Protein AF-A0A4Q1EUK1-F1 (afdb_monomer_lite)

Radius of gyration: 27.73 Å; chains: 1; bounding box: 68×46×95 Å

Secondary structure (DSSP, 8-state):
------SS--HHHHHHHHHHHHHHHHHTT---------PPPTT--------TTTTTTTHHHH-HHHHHHHHHHHTB-TTSEEEEEEE-TTS-B--S-EEEEE-TT--EEEEEE--TTSEEEEESS-BTT-----S--EEEETT--EEES----GGG-PEEEE---PPP--EEEEEEEEEE-SGGGHHHHHHHHHHHHHHHHHHHHH-TTEEEEEEEEEE--TTSS-SEEEEEEES-HHHHHHHHTT-------SSSB-HHHHHHIIIIIS---SSSEEEEEEEE-SSPBPP-HHHHHHHHHHHHHHHHHTEEEEEE-----------

Structure (mmCIF, N/CA/C/O backbone):
data_AF-A0A4Q1EUK1-F1
#
_entry.id   AF-A0A4Q1EUK1-F1
#
loop_
_atom_site.group_PDB
_atom_site.id
_atom_site.type_symbol
_atom_site.label_atom_id
_atom_site.label_alt_id
_atom_site.label_comp_id
_atom_site.label_asym_id
_atom_site.label_entity_id
_atom_site.label_seq_id
_atom_site.pdbx_PDB_ins_code
_atom_site.Cartn_x
_atom_site.Cartn_y
_atom_site.Cartn_z
_atom_site.occupancy
_atom_site.B_iso_or_equiv
_atom_site.auth_seq_id
_atom_site.auth_comp_id
_atom_site.auth_asym_id
_atom_site.auth_atom_id
_atom_site.pdbx_PDB_model_num
ATOM 1 N N . MET A 1 1 ? -32.873 3.646 53.762 1.00 29.78 1 MET A N 1
ATOM 2 C CA . MET A 1 1 ? -33.847 3.976 54.826 1.00 29.78 1 MET A CA 1
ATOM 3 C C . MET A 1 1 ? -33.102 4.782 55.884 1.00 29.78 1 MET A C 1
ATOM 5 O O . MET A 1 1 ? -32.317 4.205 56.621 1.00 29.78 1 MET A O 1
ATOM 9 N N . VAL A 1 2 ? -33.233 6.111 55.874 1.00 28.11 2 VAL A N 1
ATOM 10 C CA . VAL A 1 2 ? -32.569 7.000 56.844 1.00 28.11 2 VAL A CA 1
ATOM 11 C C . VAL A 1 2 ? -33.641 7.475 57.819 1.00 28.11 2 VAL A C 1
ATOM 13 O O . VAL A 1 2 ? -34.605 8.114 57.407 1.00 28.11 2 VAL A O 1
ATOM 16 N N . VAL A 1 3 ? -33.519 7.108 59.094 1.00 32.38 3 VAL A N 1
ATOM 17 C CA . VAL A 1 3 ? -34.434 7.559 60.148 1.00 32.38 3 VAL A CA 1
ATOM 18 C C . VAL A 1 3 ? -33.866 8.844 60.739 1.00 32.38 3 VAL A C 1
ATOM 20 O O . VAL A 1 3 ? -32.802 8.824 61.348 1.00 32.38 3 VAL A O 1
ATOM 23 N N . ILE A 1 4 ? -34.571 9.961 60.552 1.00 37.88 4 ILE A N 1
ATOM 24 C CA . ILE A 1 4 ? -34.217 11.260 61.135 1.00 37.88 4 ILE A CA 1
ATOM 25 C C . ILE A 1 4 ? -35.202 11.543 62.272 1.00 37.88 4 ILE A C 1
ATOM 27 O O . ILE A 1 4 ? -36.395 11.731 62.042 1.00 37.88 4 ILE A O 1
ATOM 31 N N . THR A 1 5 ? -34.720 11.557 63.514 1.00 39.69 5 THR A N 1
ATOM 32 C CA . THR A 1 5 ? -35.515 11.946 64.686 1.00 39.69 5 THR A CA 1
ATOM 33 C C . THR A 1 5 ? -35.568 13.467 64.802 1.00 39.69 5 THR A C 1
ATOM 35 O O . THR A 1 5 ? -34.550 14.103 65.062 1.00 39.69 5 THR A O 1
ATOM 38 N N . THR A 1 6 ? -36.751 14.063 64.647 1.00 43.53 6 THR A N 1
ATOM 39 C CA . THR A 1 6 ? -36.937 15.519 64.722 1.00 43.53 6 THR A CA 1
ATOM 40 C C . THR A 1 6 ? -37.532 15.930 66.070 1.00 43.53 6 THR A C 1
ATOM 42 O O . THR A 1 6 ? -38.750 15.934 66.249 1.00 43.53 6 THR A O 1
ATOM 45 N N . LYS A 1 7 ? -36.687 16.318 67.028 1.00 39.69 7 LYS A N 1
ATOM 46 C CA . LYS A 1 7 ? -37.107 17.159 68.159 1.00 39.69 7 LYS A CA 1
ATOM 47 C C . LYS A 1 7 ? -36.438 18.523 68.007 1.00 39.69 7 LYS A C 1
ATOM 49 O O . LYS A 1 7 ? -35.217 18.594 68.018 1.00 39.69 7 LYS A O 1
ATOM 54 N N . GLY A 1 8 ? -37.245 19.578 67.871 1.00 51.50 8 GLY A N 1
ATOM 55 C CA . GLY A 1 8 ? -36.785 20.974 67.928 1.00 51.50 8 GLY A CA 1
ATOM 56 C C . GLY A 1 8 ? -36.697 21.751 66.608 1.00 51.50 8 GLY A C 1
ATOM 57 O O . GLY A 1 8 ? -36.219 22.875 66.641 1.00 51.50 8 GLY A O 1
ATOM 58 N N . LEU A 1 9 ? -37.165 21.215 65.476 1.00 48.50 9 LEU A N 1
ATOM 59 C CA . LEU A 1 9 ? -37.173 21.936 64.191 1.00 48.50 9 LEU A CA 1
ATOM 60 C C . LEU A 1 9 ? -38.508 22.655 63.956 1.00 48.50 9 LEU A C 1
ATOM 62 O O . LEU A 1 9 ? -39.581 22.096 64.203 1.00 48.50 9 LEU A O 1
ATOM 66 N N . SER A 1 10 ? -38.445 23.885 63.450 1.00 59.72 10 SER A N 1
ATOM 67 C CA . SER A 1 10 ? -39.610 24.653 63.010 1.00 59.72 10 SER A CA 1
ATOM 68 C C . SER A 1 10 ? -40.186 24.093 61.700 1.00 59.72 10 SER A C 1
ATOM 70 O O . SER A 1 10 ? -39.513 23.397 60.936 1.00 59.72 10 SER A O 1
ATOM 72 N N . ARG A 1 11 ? -41.461 24.397 61.407 1.00 58.31 11 ARG A N 1
ATOM 73 C CA . ARG A 1 11 ? -42.143 23.900 60.192 1.00 58.31 11 ARG A CA 1
ATOM 74 C C . ARG A 1 11 ? -41.412 24.282 58.897 1.00 58.31 11 ARG A C 1
ATOM 76 O O . ARG A 1 11 ? -41.361 23.461 57.988 1.00 58.31 11 ARG A O 1
ATOM 83 N N . ALA A 1 12 ? -40.807 25.468 58.851 1.00 62.19 12 ALA A N 1
ATOM 84 C CA . ALA A 1 12 ? -40.052 25.947 57.695 1.00 62.19 12 ALA A CA 1
ATOM 85 C C . ALA A 1 12 ? -38.761 25.141 57.461 1.00 62.19 12 ALA A C 1
ATOM 87 O O . ALA A 1 12 ? -38.407 24.855 56.321 1.00 62.19 12 ALA A O 1
ATOM 88 N N . GLU A 1 13 ? -38.079 24.712 58.525 1.00 56.34 13 GLU A N 1
ATOM 89 C CA . GLU A 1 13 ? -36.847 23.918 58.418 1.00 56.34 13 GLU A CA 1
ATOM 90 C C . GLU A 1 13 ? -37.133 22.480 57.972 1.00 56.34 13 GLU A C 1
ATOM 92 O O . GLU A 1 13 ? -36.386 21.915 57.176 1.00 56.34 13 GLU A O 1
ATOM 97 N N . ILE A 1 14 ? -38.256 21.904 58.414 1.00 60.12 14 ILE A N 1
ATOM 98 C CA . ILE A 1 14 ? -38.720 20.588 57.946 1.00 60.12 14 ILE A CA 1
ATOM 99 C C . ILE A 1 14 ? -39.085 20.642 56.458 1.00 60.12 14 ILE A C 1
ATOM 101 O O . ILE A 1 14 ? -38.804 19.703 55.714 1.00 60.12 14 ILE A O 1
ATOM 105 N N . GLU A 1 15 ? -39.705 21.732 56.011 1.00 61.44 15 GLU A N 1
ATOM 106 C CA . GLU A 1 15 ? -40.073 21.928 54.610 1.00 61.44 15 GLU A CA 1
ATOM 107 C C . GLU A 1 15 ? -38.837 22.126 53.725 1.00 61.44 15 GLU A C 1
ATOM 109 O O . GLU A 1 15 ? -38.754 21.533 52.651 1.00 61.44 15 GLU A O 1
ATOM 114 N N . ASN A 1 16 ? -37.822 22.840 54.221 1.00 61.91 16 ASN A N 1
ATOM 115 C CA . ASN A 1 16 ? -36.549 23.010 53.525 1.00 61.91 16 ASN A CA 1
ATOM 116 C C . ASN A 1 16 ? -35.755 21.690 53.439 1.00 61.91 16 ASN A C 1
ATOM 118 O O . ASN A 1 16 ? -35.238 21.351 52.379 1.00 61.91 16 ASN A O 1
ATOM 122 N N . LEU A 1 17 ? -35.738 20.879 54.505 1.00 54.03 17 LEU A N 1
ATOM 123 C CA . LEU A 1 17 ? -35.119 19.543 54.504 1.00 54.03 17 LEU A CA 1
ATOM 124 C C . LEU A 1 17 ? -35.829 18.562 53.560 1.00 54.03 17 LEU A C 1
ATOM 126 O O . LEU A 1 17 ? -35.174 17.766 52.887 1.00 54.03 17 LEU A O 1
ATOM 130 N N . LYS A 1 18 ? -37.163 18.634 53.464 1.00 56.88 18 LYS A N 1
ATOM 131 C CA . LYS A 1 18 ? -37.936 17.864 52.475 1.00 56.88 18 LYS A CA 1
ATOM 132 C C . LYS A 1 18 ? -37.637 18.312 51.047 1.00 56.88 18 LYS A C 1
ATOM 134 O O . LYS A 1 18 ? -37.556 17.456 50.173 1.00 56.88 18 LYS A O 1
ATOM 139 N N . LYS A 1 19 ? -37.432 19.614 50.826 1.00 56.50 19 LYS A N 1
ATOM 140 C CA . LYS A 1 19 ? -37.057 20.176 49.523 1.00 56.50 19 LYS A CA 1
ATOM 141 C C . LYS A 1 19 ? -35.664 19.714 49.091 1.00 56.50 19 LYS A C 1
ATOM 143 O O . LYS A 1 19 ? -35.522 19.178 48.000 1.00 56.50 19 LYS A O 1
ATOM 148 N N . ILE A 1 20 ? -34.687 19.780 49.999 1.00 55.78 20 ILE A N 1
ATOM 149 C CA . ILE A 1 20 ? -33.317 19.287 49.782 1.00 55.78 20 ILE A CA 1
ATOM 150 C C . ILE A 1 20 ? -33.308 17.772 49.528 1.00 55.78 20 ILE A C 1
ATOM 152 O O . ILE A 1 20 ? -32.610 17.310 48.634 1.00 55.78 20 ILE A O 1
ATOM 156 N N . SER A 1 21 ? -34.123 16.993 50.252 1.00 47.47 21 SER A N 1
ATOM 157 C CA . SER A 1 21 ? -34.264 15.551 50.000 1.00 47.47 21 SER A CA 1
ATOM 158 C C . SER A 1 21 ? -34.982 15.234 48.683 1.00 47.47 21 SER A C 1
ATOM 160 O O . SER A 1 21 ? -34.724 14.184 48.103 1.00 47.47 21 SER A O 1
ATOM 162 N N . SER A 1 22 ? -35.906 16.082 48.222 1.00 47.66 22 SER A N 1
ATOM 163 C CA . SER A 1 22 ? -36.580 15.901 46.930 1.00 47.66 22 SER A CA 1
ATOM 164 C C . SER A 1 22 ? -35.722 16.347 45.748 1.00 47.66 22 SER A C 1
ATOM 166 O O . SER A 1 22 ? -35.833 15.758 44.677 1.00 47.66 22 SER A O 1
ATOM 168 N N . ASP A 1 23 ? -34.854 17.341 45.945 1.00 47.25 23 ASP A N 1
ATOM 169 C CA . ASP A 1 23 ? -33.908 17.800 44.929 1.00 47.25 23 ASP A CA 1
ATOM 170 C C . ASP A 1 23 ? -32.714 16.839 44.815 1.00 47.25 23 ASP A C 1
ATOM 172 O O . ASP A 1 23 ? -32.322 16.509 43.700 1.00 47.25 23 ASP A O 1
ATOM 176 N N . SER A 1 24 ? -32.241 16.242 45.919 1.00 39.53 24 SER A N 1
ATOM 177 C CA . SER A 1 24 ? -31.207 15.193 45.868 1.00 39.53 24 SER A CA 1
ATOM 178 C C . SER A 1 24 ? -31.696 13.880 45.237 1.00 39.53 24 SER A C 1
ATOM 180 O O . SER A 1 24 ? -30.926 13.185 44.577 1.00 39.53 24 SER A O 1
ATOM 182 N N . LEU A 1 25 ? -32.990 13.556 45.358 1.00 40.22 25 LEU A N 1
ATOM 183 C CA . LEU A 1 25 ? -33.614 12.431 44.642 1.00 40.22 25 LEU A CA 1
ATOM 184 C C . LEU A 1 25 ? -33.859 12.735 43.149 1.00 40.22 25 LEU A C 1
ATOM 186 O O . LEU A 1 25 ? -33.896 11.810 42.336 1.00 40.22 25 LEU A O 1
ATOM 190 N N . LYS A 1 26 ? -33.991 14.015 42.772 1.00 41.06 26 LYS A N 1
ATOM 191 C CA . LYS A 1 26 ? -34.086 14.456 41.368 1.00 41.06 26 LYS A CA 1
ATOM 192 C C . LYS A 1 26 ? -32.724 14.565 40.682 1.00 41.06 26 LYS A C 1
ATOM 194 O O . LYS A 1 26 ? -32.656 14.339 39.480 1.00 41.06 26 LYS A O 1
ATOM 199 N N . GLU A 1 27 ? -31.652 14.860 41.415 1.00 36.31 27 GLU A N 1
ATOM 200 C CA . GLU A 1 27 ? -30.284 14.816 40.875 1.00 36.31 27 GLU A CA 1
ATOM 201 C C . GLU A 1 27 ? -29.748 13.381 40.741 1.00 36.31 27 GLU A C 1
ATOM 203 O O . GLU A 1 27 ? -28.989 13.104 39.821 1.00 36.31 27 GLU A O 1
ATOM 208 N N . SER A 1 28 ? -30.199 12.442 41.582 1.00 30.95 28 SER A N 1
ATOM 209 C CA . SER A 1 28 ? -29.745 11.039 41.579 1.00 30.95 28 SER A CA 1
ATOM 210 C C . SER A 1 28 ? -30.480 10.116 40.586 1.00 30.95 28 SER A C 1
ATOM 212 O O . SER A 1 28 ? -30.224 8.913 40.588 1.00 30.95 28 SER A O 1
ATOM 214 N N . SER A 1 29 ? -31.408 10.629 39.770 1.00 30.91 29 SER A N 1
ATOM 215 C CA . SER A 1 29 ? -32.181 9.834 38.790 1.00 30.91 29 SER A CA 1
ATOM 216 C C . SER A 1 29 ? -31.968 10.255 37.332 1.00 30.91 29 SER A C 1
ATOM 218 O O . SER A 1 29 ? -32.775 9.931 36.464 1.00 30.91 29 SER A O 1
ATOM 220 N N . LYS A 1 30 ? -30.854 10.932 37.041 1.00 30.83 30 LYS A N 1
ATOM 221 C CA . LYS A 1 30 ? -30.278 10.909 35.697 1.00 30.83 30 LYS A CA 1
ATOM 222 C C . LYS A 1 30 ? -29.339 9.713 35.641 1.00 30.83 30 LYS A C 1
ATOM 224 O O . LYS A 1 30 ? -28.181 9.815 36.026 1.00 30.83 30 LYS A O 1
ATOM 229 N N . GLU A 1 31 ? -29.867 8.561 35.238 1.00 30.94 31 GLU A N 1
ATOM 230 C CA . GLU A 1 31 ? -29.013 7.614 34.530 1.00 30.94 31 GLU A CA 1
ATOM 231 C C . GLU A 1 31 ? -28.492 8.379 33.312 1.00 30.94 31 GLU A C 1
ATOM 233 O O . GLU A 1 31 ? -29.279 8.874 32.503 1.00 30.94 31 GLU A O 1
ATOM 238 N N . ASP A 1 32 ? -27.177 8.575 33.254 1.00 29.88 32 ASP A N 1
ATOM 239 C CA . ASP A 1 32 ? -26.501 8.999 32.039 1.00 29.88 32 ASP A CA 1
ATOM 240 C C . ASP A 1 32 ? -26.718 7.883 31.007 1.00 29.88 32 ASP A C 1
ATOM 242 O O . ASP A 1 32 ? -25.926 6.947 30.896 1.00 29.88 32 ASP A O 1
ATOM 246 N N . GLU A 1 33 ? -27.843 7.933 30.291 1.00 30.30 33 GLU A N 1
ATOM 247 C CA . GLU A 1 33 ? -27.967 7.253 29.010 1.00 30.30 33 GLU A CA 1
ATOM 248 C C . GLU A 1 33 ? -26.854 7.830 28.131 1.00 30.30 33 GLU A C 1
ATOM 250 O O . GLU A 1 33 ? -26.897 9.004 27.746 1.00 30.30 33 GLU A O 1
ATOM 255 N N . GLU A 1 34 ? -25.817 7.025 27.857 1.00 32.06 34 GLU A N 1
ATOM 256 C CA . GLU A 1 34 ? -24.905 7.311 26.752 1.00 32.06 34 GLU A CA 1
ATOM 257 C C . GLU A 1 34 ? -25.780 7.674 25.547 1.00 32.06 34 GLU A C 1
ATOM 259 O O . GLU A 1 34 ? -26.695 6.906 25.228 1.00 32.06 34 GLU A O 1
ATOM 264 N N . PRO A 1 35 ? -25.569 8.834 24.899 1.00 30.98 35 PRO A N 1
ATOM 265 C CA . PRO A 1 35 ? -26.395 9.211 23.767 1.00 30.98 35 PRO A CA 1
ATOM 266 C C . PRO A 1 35 ? -26.354 8.065 22.759 1.00 30.98 35 PRO A C 1
ATOM 268 O O . PRO A 1 35 ? -25.267 7.695 22.306 1.00 30.98 35 PRO A O 1
ATOM 271 N N . GLU A 1 36 ? -27.521 7.490 22.436 1.00 33.34 36 GLU A N 1
ATOM 272 C CA . GLU A 1 36 ? -27.641 6.495 21.373 1.00 33.34 36 GLU A CA 1
ATOM 273 C C . GLU A 1 36 ? -26.929 7.068 20.153 1.00 33.34 36 GLU A C 1
ATOM 275 O O . GLU A 1 36 ? -27.342 8.080 19.580 1.00 33.34 36 GLU A O 1
ATOM 280 N N . LYS A 1 37 ? -25.792 6.461 19.810 1.00 33.75 37 LYS A N 1
ATOM 281 C CA . LYS A 1 37 ? -24.946 6.921 18.721 1.00 33.75 37 LYS A CA 1
ATOM 282 C C . LYS A 1 37 ? -25.771 6.774 17.447 1.00 33.75 37 LYS A C 1
ATOM 284 O O . LYS A 1 37 ? -25.935 5.666 16.942 1.00 33.75 37 LYS A O 1
ATOM 289 N N . ILE A 1 38 ? -26.356 7.873 16.969 1.00 39.47 38 ILE A N 1
ATOM 290 C CA . ILE A 1 38 ? -27.167 7.879 15.752 1.00 39.47 38 ILE A CA 1
ATOM 291 C C . ILE A 1 38 ? -26.223 7.553 14.599 1.00 39.47 38 ILE A C 1
ATOM 293 O O . ILE A 1 38 ? -25.458 8.399 14.142 1.00 39.47 38 ILE A O 1
ATOM 297 N N . LEU A 1 39 ? -26.255 6.299 14.157 1.00 40.28 39 LEU A N 1
ATOM 298 C CA . LEU A 1 39 ? -25.448 5.847 13.036 1.00 40.28 39 LEU A CA 1
ATOM 299 C C . LEU A 1 39 ? -26.004 6.456 11.733 1.00 40.28 39 LEU A C 1
ATOM 301 O O . LEU A 1 39 ? -27.226 6.585 11.577 1.00 40.28 39 LEU A O 1
ATOM 305 N N . PRO A 1 40 ? -25.130 6.866 10.799 1.00 44.16 40 PRO A N 1
ATOM 306 C CA . PRO A 1 40 ? -25.544 7.448 9.526 1.00 44.16 40 PRO A CA 1
ATOM 307 C C . PRO A 1 40 ? -26.415 6.476 8.713 1.00 44.16 40 PRO A C 1
ATOM 309 O O . PRO A 1 40 ? -26.308 5.259 8.830 1.00 44.16 40 PRO A O 1
ATOM 312 N N . LYS A 1 41 ? -27.310 7.021 7.876 1.00 38.12 41 LYS A N 1
ATOM 313 C CA . LYS A 1 41 ? -28.217 6.218 7.038 1.00 38.12 41 LYS A CA 1
ATOM 314 C C . LYS A 1 41 ? -27.463 5.576 5.869 1.00 38.12 41 LYS A C 1
ATOM 316 O O . LYS A 1 41 ? -26.650 6.238 5.222 1.00 38.12 41 LYS A O 1
ATOM 321 N N . ALA A 1 42 ? -27.828 4.339 5.537 1.00 36.22 42 ALA A N 1
ATOM 322 C CA . ALA A 1 42 ? -27.236 3.585 4.437 1.00 36.22 42 ALA A CA 1
ATOM 323 C C . ALA A 1 42 ? -27.280 4.318 3.083 1.00 36.22 42 ALA A C 1
ATOM 325 O O . ALA A 1 42 ? -28.259 4.987 2.742 1.00 36.22 42 ALA A O 1
ATOM 326 N N . GLY A 1 43 ? -26.222 4.150 2.281 1.00 39.59 43 GLY A N 1
ATOM 327 C CA . GLY A 1 43 ? -26.138 4.679 0.910 1.00 39.59 43 GLY A CA 1
ATOM 328 C C . GLY A 1 43 ? -25.610 6.113 0.764 1.00 39.59 43 GLY A C 1
ATOM 329 O O . GLY A 1 43 ? -25.712 6.680 -0.320 1.00 39.59 43 GLY A O 1
ATOM 330 N N . GLN A 1 44 ? -25.033 6.698 1.817 1.00 41.94 44 GLN A N 1
ATOM 331 C CA . GLN A 1 44 ? -24.409 8.032 1.765 1.00 41.94 44 GLN A CA 1
ATOM 332 C C . GLN A 1 44 ? -23.018 8.052 1.106 1.00 41.94 44 GLN A C 1
ATOM 334 O O . GLN A 1 44 ? -22.526 9.121 0.752 1.00 41.94 44 GLN A O 1
ATOM 339 N N . LEU A 1 45 ? -22.391 6.889 0.898 1.00 40.06 45 LEU A N 1
ATOM 340 C CA . LEU A 1 45 ? -21.083 6.804 0.256 1.00 40.06 45 LEU A CA 1
ATOM 341 C C . LEU A 1 45 ? -21.183 6.887 -1.269 1.00 40.06 45 LEU A C 1
ATOM 343 O O . LEU A 1 45 ? -21.727 5.990 -1.916 1.00 40.06 45 LEU A O 1
ATOM 347 N N . THR A 1 46 ? -20.538 7.889 -1.859 1.00 34.88 46 THR A N 1
ATOM 348 C CA . THR A 1 46 ? -20.096 7.831 -3.256 1.00 34.88 46 THR A CA 1
ATOM 349 C C . THR A 1 46 ? -18.580 7.698 -3.265 1.00 34.88 46 THR A C 1
ATOM 351 O O . THR A 1 46 ? -17.867 8.673 -3.042 1.00 34.88 46 THR A O 1
ATOM 354 N N . ALA A 1 47 ? -18.068 6.490 -3.496 1.00 36.47 47 ALA A N 1
ATOM 355 C CA . ALA A 1 47 ? -16.645 6.308 -3.748 1.00 36.47 47 ALA A CA 1
ATOM 356 C C . ALA A 1 47 ? -16.336 6.789 -5.174 1.00 36.47 47 ALA A C 1
ATOM 358 O O . ALA A 1 47 ? -16.786 6.187 -6.150 1.00 36.47 47 ALA A O 1
ATOM 359 N N . GLY A 1 48 ? -15.601 7.892 -5.292 1.00 31.83 48 GLY A N 1
ATOM 360 C CA . GLY A 1 48 ? -14.904 8.248 -6.522 1.00 31.83 48 GLY A CA 1
ATOM 361 C C . GLY A 1 48 ? -13.502 7.652 -6.484 1.00 31.83 48 GLY A C 1
ATOM 362 O O . GLY A 1 48 ? -12.768 7.887 -5.531 1.00 31.83 48 GLY A O 1
ATOM 363 N N . GLU A 1 49 ? -13.119 6.887 -7.503 1.00 39.22 49 GLU A N 1
ATOM 364 C CA . GLU A 1 49 ? -11.717 6.524 -7.709 1.00 39.22 49 GLU A CA 1
ATOM 365 C C . GLU A 1 49 ? -11.025 7.684 -8.434 1.00 39.22 49 GLU A C 1
ATOM 367 O O . GLU A 1 49 ? -11.401 8.062 -9.549 1.00 39.22 49 GLU A O 1
ATOM 372 N N . VAL A 1 50 ? -10.000 8.258 -7.809 1.00 39.41 50 VAL A N 1
ATOM 373 C CA . VAL A 1 50 ? -9.015 9.069 -8.520 1.00 39.41 50 VAL A CA 1
ATOM 374 C C . VAL A 1 50 ? -7.760 8.223 -8.638 1.00 39.41 50 VAL A C 1
ATOM 376 O O . VAL A 1 50 ? -6.987 8.094 -7.700 1.00 39.41 50 VAL A O 1
ATOM 379 N N . ASN A 1 51 ? -7.582 7.600 -9.800 1.00 55.09 51 ASN A N 1
ATOM 380 C CA . ASN A 1 51 ? -6.320 6.967 -10.139 1.00 55.09 51 ASN A CA 1
ATOM 381 C C . ASN A 1 51 ? -5.357 8.064 -10.611 1.00 55.09 51 ASN A C 1
ATOM 383 O O . ASN A 1 51 ? -5.448 8.530 -11.755 1.00 55.09 51 ASN A O 1
ATOM 387 N N . ASP A 1 52 ? -4.447 8.476 -9.732 1.00 53.69 52 ASP A N 1
ATOM 388 C CA . ASP A 1 52 ? -3.478 9.545 -9.996 1.00 53.69 52 ASP A CA 1
ATOM 389 C C . ASP A 1 52 ? -2.603 9.269 -11.225 1.00 53.69 52 ASP A C 1
ATOM 391 O O . ASP A 1 52 ? -2.206 10.200 -11.930 1.00 53.69 52 ASP A O 1
ATOM 395 N N . PHE A 1 53 ? -2.381 7.996 -11.572 1.00 51.97 53 PHE A N 1
ATOM 396 C CA . PHE A 1 53 ? -1.653 7.619 -12.784 1.00 51.97 53 PHE A CA 1
ATOM 397 C C . PHE A 1 53 ? -2.435 7.902 -14.067 1.00 51.97 53 PHE A C 1
ATOM 399 O O . PHE A 1 53 ? -1.825 8.231 -15.086 1.00 51.97 53 PHE A O 1
ATOM 406 N N . SER A 1 54 ? -3.765 7.792 -14.022 1.00 53.78 54 SER A N 1
ATOM 407 C CA . SER A 1 54 ? -4.655 8.034 -15.166 1.00 53.78 54 SER A CA 1
ATOM 408 C C . SER A 1 54 ? -4.941 9.520 -15.414 1.00 53.78 54 SER A C 1
ATOM 410 O O . SER A 1 54 ? -5.299 9.898 -16.527 1.00 53.78 54 SER A O 1
ATOM 412 N N . LYS A 1 55 ? -4.745 10.372 -14.397 1.00 54.38 55 LYS A N 1
ATOM 413 C CA . LYS A 1 55 ? -4.992 11.824 -14.453 1.00 54.38 55 LYS A CA 1
ATOM 414 C C . LYS A 1 55 ? -3.711 12.658 -14.368 1.00 54.38 55 LYS A C 1
ATOM 416 O O . LYS A 1 55 ? -3.747 13.810 -13.956 1.00 54.38 55 LYS A O 1
ATOM 421 N N . TRP A 1 56 ? -2.577 12.101 -14.789 1.00 56.75 56 TRP A N 1
ATOM 422 C CA . TRP A 1 56 ? -1.262 12.741 -14.670 1.00 56.75 56 TRP A CA 1
ATOM 423 C C . TRP A 1 56 ? -1.192 14.170 -15.243 1.00 56.75 56 TRP A C 1
ATOM 425 O O . TRP A 1 56 ? -0.570 15.042 -14.647 1.00 56.75 56 TRP A O 1
ATOM 435 N N . GLU A 1 57 ? -1.856 14.435 -16.372 1.00 54.47 57 GLU A N 1
ATOM 436 C CA . GLU A 1 57 ? -1.890 15.775 -16.982 1.00 54.47 57 GLU A CA 1
ATOM 437 C C . GLU A 1 57 ? -2.747 16.776 -16.183 1.00 54.47 57 GLU A C 1
ATOM 439 O O . GLU A 1 57 ? -2.398 17.946 -16.110 1.00 54.47 57 GLU A O 1
ATOM 444 N N . TYR A 1 58 ? -3.804 16.323 -15.497 1.00 46.91 58 TYR A N 1
ATOM 445 C CA . TYR A 1 58 ? -4.655 17.172 -14.644 1.00 46.91 58 TYR A CA 1
ATOM 446 C C . TYR A 1 58 ? -3.881 17.762 -13.451 1.00 46.91 58 TYR A C 1
ATOM 448 O O . TYR A 1 58 ? -4.126 18.890 -13.026 1.00 46.91 58 TYR A O 1
ATOM 456 N N . TRP A 1 59 ? -2.895 17.021 -12.941 1.00 47.84 59 TRP A N 1
ATOM 457 C CA . TRP A 1 59 ? -2.013 17.469 -11.862 1.00 47.84 59 TRP A CA 1
ATOM 458 C C . TRP A 1 59 ? -1.036 18.574 -12.287 1.00 47.84 59 TRP A C 1
ATOM 460 O O . TRP A 1 59 ? -0.561 19.322 -11.433 1.00 47.84 59 TRP A O 1
ATOM 470 N N . LYS A 1 60 ? -0.751 18.720 -13.588 1.00 53.09 60 LYS A N 1
ATOM 471 C CA . LYS A 1 60 ? 0.174 19.750 -14.081 1.00 53.09 60 LYS A CA 1
ATOM 472 C C . LYS A 1 60 ? -0.401 21.162 -14.037 1.00 53.09 60 LYS A C 1
ATOM 474 O O . LYS A 1 60 ? 0.386 22.094 -13.985 1.00 53.09 60 LYS A O 1
ATOM 479 N N . ASP A 1 61 ? -1.724 21.327 -14.025 1.00 49.47 61 ASP A N 1
ATOM 480 C CA . ASP A 1 61 ? -2.343 22.656 -14.149 1.00 49.47 61 ASP A CA 1
ATOM 481 C C . ASP A 1 61 ? -2.860 23.215 -12.814 1.00 49.47 61 ASP A C 1
ATOM 483 O O . ASP A 1 61 ? -2.806 24.421 -12.587 1.00 49.47 61 ASP A O 1
ATOM 487 N N . ILE A 1 62 ? -3.332 22.360 -11.899 1.00 48.03 62 ILE A N 1
ATOM 488 C CA . ILE A 1 62 ? -3.940 22.797 -10.624 1.00 48.03 62 ILE A CA 1
ATOM 489 C C . ILE A 1 62 ? -2.936 22.780 -9.467 1.00 48.03 62 ILE A C 1
ATOM 491 O O . ILE A 1 62 ? -3.130 23.462 -8.462 1.00 48.03 62 ILE A O 1
ATOM 495 N N . ALA A 1 63 ? -1.851 22.017 -9.595 1.00 51.88 63 ALA A N 1
ATOM 496 C CA . ALA A 1 63 ? -1.096 21.591 -8.432 1.00 51.88 63 ALA A CA 1
ATOM 497 C C . ALA A 1 63 ? 0.408 21.881 -8.496 1.00 51.88 63 ALA A C 1
ATOM 499 O O . ALA A 1 63 ? 1.104 21.443 -7.595 1.00 51.88 63 ALA A O 1
ATOM 500 N N . VAL A 1 64 ? 0.935 22.642 -9.466 1.00 59.34 64 VAL A N 1
ATOM 501 C CA . VAL A 1 64 ? 2.395 22.896 -9.556 1.00 59.34 64 VAL A CA 1
ATOM 502 C C . VAL A 1 64 ? 2.983 23.462 -8.256 1.00 59.34 64 VAL A C 1
ATOM 504 O O . VAL A 1 64 ? 3.902 22.840 -7.732 1.00 59.34 64 VAL A O 1
ATOM 507 N N . PRO A 1 65 ? 2.446 24.543 -7.646 1.00 64.19 65 PRO A N 1
ATOM 508 C CA . PRO A 1 65 ? 3.066 25.104 -6.444 1.00 64.19 65 PRO A CA 1
ATOM 509 C C . PRO A 1 65 ? 2.955 24.161 -5.238 1.00 64.19 65 PRO A C 1
ATOM 511 O O . PRO A 1 65 ? 3.904 23.989 -4.478 1.00 64.19 65 PRO A O 1
ATOM 514 N N . THR A 1 66 ? 1.794 23.525 -5.072 1.00 64.44 66 THR A N 1
ATOM 515 C CA . THR A 1 66 ? 1.498 22.656 -3.928 1.00 64.44 66 THR A CA 1
ATOM 516 C C . THR A 1 66 ? 2.188 21.293 -4.045 1.00 64.44 66 THR A C 1
ATOM 518 O O . THR A 1 66 ? 2.722 20.788 -3.063 1.00 64.44 66 THR A O 1
ATOM 521 N N . LEU A 1 67 ? 2.244 20.704 -5.243 1.00 70.12 67 LEU A N 1
ATOM 522 C CA . LEU A 1 67 ? 3.006 19.483 -5.512 1.00 70.12 67 LEU A CA 1
ATOM 523 C C . LEU A 1 67 ? 4.492 19.735 -5.357 1.00 70.12 67 LEU A C 1
ATOM 525 O O . LEU A 1 67 ? 5.154 18.902 -4.754 1.00 70.12 67 LEU A O 1
ATOM 529 N N . ASP A 1 68 ? 5.024 20.851 -5.855 1.00 75.88 68 ASP A N 1
ATOM 530 C CA . ASP A 1 68 ? 6.440 21.163 -5.663 1.00 75.88 68 ASP A CA 1
ATOM 531 C C . ASP A 1 68 ? 6.757 21.350 -4.177 1.00 75.88 68 ASP A C 1
ATOM 533 O O . ASP A 1 68 ? 7.775 20.846 -3.702 1.00 75.88 68 ASP A O 1
ATOM 537 N N . GLN A 1 69 ? 5.863 21.972 -3.402 1.00 81.00 69 GLN A N 1
ATOM 538 C CA . GLN A 1 69 ? 5.992 22.006 -1.946 1.00 81.00 69 GLN A CA 1
ATOM 539 C C . GLN A 1 69 ? 6.034 20.588 -1.355 1.00 81.00 69 GLN A C 1
ATOM 541 O O . GLN A 1 69 ? 6.970 20.279 -0.624 1.00 81.00 69 GLN A O 1
ATOM 546 N N . TYR A 1 70 ? 5.103 19.697 -1.710 1.00 82.12 70 TYR A N 1
ATOM 547 C CA . TYR A 1 70 ? 5.105 18.316 -1.211 1.00 82.12 70 TYR A CA 1
ATOM 548 C C . TYR A 1 70 ? 6.325 17.502 -1.661 1.00 82.12 70 TYR A C 1
ATOM 550 O O . TYR A 1 70 ? 6.883 16.768 -0.846 1.00 82.12 70 TYR A O 1
ATOM 558 N N . LYS A 1 71 ? 6.781 17.649 -2.911 1.00 82.38 71 LYS A N 1
ATOM 559 C CA . LYS A 1 71 ? 8.011 17.015 -3.416 1.00 82.38 71 LYS A CA 1
ATOM 560 C C . LYS A 1 71 ? 9.209 17.426 -2.568 1.00 82.38 71 LYS A C 1
ATOM 562 O O . LYS A 1 71 ? 9.995 16.574 -2.168 1.00 82.38 71 LYS A O 1
ATOM 567 N N . ASN A 1 72 ? 9.316 18.714 -2.240 1.00 85.38 72 ASN A N 1
ATOM 568 C CA . ASN A 1 72 ? 10.392 19.239 -1.403 1.00 85.38 72 ASN A CA 1
ATOM 569 C C . ASN A 1 72 ? 10.264 18.798 0.062 1.00 85.38 72 ASN A C 1
ATOM 571 O O . ASN A 1 72 ? 11.252 18.387 0.666 1.00 85.38 72 ASN A O 1
ATOM 575 N N . THR A 1 73 ? 9.055 18.826 0.629 1.00 86.81 73 THR A N 1
ATOM 576 C CA . THR A 1 73 ? 8.792 18.386 2.007 1.00 86.81 73 THR A CA 1
ATOM 577 C C . THR A 1 73 ? 9.115 16.905 2.194 1.00 86.81 73 THR A C 1
ATOM 579 O O . THR A 1 73 ? 9.809 16.549 3.144 1.00 86.81 73 THR A O 1
ATOM 582 N N . TRP A 1 74 ? 8.654 16.044 1.287 1.00 86.75 74 TRP A N 1
ATOM 583 C CA . TRP A 1 74 ? 8.808 14.588 1.386 1.00 86.75 74 TRP A CA 1
ATOM 584 C C . TRP A 1 74 ? 10.031 14.046 0.640 1.00 86.75 74 TRP A C 1
ATOM 586 O O . TRP A 1 74 ? 10.256 12.840 0.630 1.00 86.75 74 TRP A O 1
ATOM 596 N N . LYS A 1 75 ? 10.821 14.932 0.021 1.00 88.69 75 LYS A N 1
ATOM 597 C CA . LYS A 1 75 ? 12.005 14.628 -0.799 1.00 88.69 75 LYS A CA 1
ATOM 598 C C . LYS A 1 75 ? 11.752 13.587 -1.908 1.00 88.69 75 LYS A C 1
ATOM 600 O O . LYS A 1 75 ? 12.693 12.931 -2.351 1.00 88.69 75 LYS A O 1
ATOM 605 N N . PHE A 1 76 ? 10.501 13.450 -2.361 1.00 85.56 76 PHE A N 1
ATOM 606 C CA . PHE A 1 76 ? 10.058 12.444 -3.330 1.00 85.56 76 PHE A CA 1
ATOM 607 C C . PHE A 1 76 ? 9.665 13.097 -4.662 1.00 85.56 76 PHE A C 1
ATOM 609 O O . PHE A 1 76 ? 8.721 13.881 -4.734 1.00 85.56 76 PHE A O 1
ATOM 616 N N . PHE A 1 77 ? 10.375 12.743 -5.729 1.00 85.62 77 PHE A N 1
ATOM 617 C CA . PHE A 1 77 ? 10.319 13.323 -7.069 1.00 85.62 77 PHE A CA 1
ATOM 618 C C . PHE A 1 77 ? 9.962 12.237 -8.104 1.00 85.62 77 PHE A C 1
ATOM 620 O O . PHE A 1 77 ? 10.837 11.694 -8.780 1.00 85.62 77 PHE A O 1
ATOM 627 N N . PRO A 1 78 ? 8.671 11.895 -8.280 1.00 81.88 78 PRO A N 1
ATOM 628 C CA . PRO A 1 78 ? 8.231 10.753 -9.093 1.00 81.88 78 PRO A CA 1
ATOM 629 C C . PRO A 1 78 ? 8.287 10.980 -10.615 1.00 81.88 78 PRO A C 1
ATOM 631 O O . PRO A 1 78 ? 7.639 10.265 -11.380 1.00 81.88 78 PRO A O 1
ATOM 634 N N . ASP A 1 79 ? 9.030 11.986 -11.072 1.00 80.56 79 ASP A N 1
ATOM 635 C CA . ASP A 1 79 ? 9.026 12.471 -12.451 1.00 80.56 79 ASP A CA 1
ATOM 636 C C . ASP A 1 79 ? 9.564 11.450 -13.468 1.00 80.56 79 ASP A C 1
ATOM 638 O O . ASP A 1 79 ? 9.084 11.396 -14.607 1.00 80.56 79 ASP A O 1
ATOM 642 N N . ASN A 1 80 ? 10.515 10.609 -13.053 1.00 87.38 80 ASN A N 1
ATOM 643 C CA . ASN A 1 80 ? 11.142 9.588 -13.893 1.00 87.38 80 ASN A CA 1
ATOM 644 C C . ASN A 1 80 ? 10.461 8.221 -13.724 1.00 87.38 80 ASN A C 1
ATOM 646 O O . ASN A 1 80 ? 11.075 7.214 -13.367 1.00 87.38 80 ASN A O 1
ATOM 650 N N . ARG A 1 81 ? 9.153 8.202 -13.977 1.00 89.75 81 ARG A N 1
ATOM 651 C CA . ARG A 1 81 ? 8.313 7.003 -13.921 1.00 89.75 81 ARG A CA 1
ATOM 652 C C . ARG A 1 81 ? 8.449 6.162 -15.188 1.00 89.75 81 ARG A C 1
ATOM 654 O O . ARG A 1 81 ? 8.419 6.697 -16.296 1.00 89.75 81 ARG A O 1
ATOM 661 N N . VAL A 1 82 ? 8.512 4.847 -15.036 1.00 92.19 82 VAL A N 1
ATOM 662 C CA . VAL A 1 82 ? 8.466 3.846 -16.106 1.00 92.19 82 VAL A CA 1
ATOM 663 C C . VAL A 1 82 ? 7.212 3.000 -15.894 1.00 92.19 82 VAL A C 1
ATOM 665 O O . VAL A 1 82 ? 7.162 2.172 -14.988 1.00 92.19 82 VAL A O 1
ATOM 668 N N . SER A 1 83 ? 6.198 3.221 -16.733 1.00 93.00 83 SER A N 1
ATOM 669 C CA . SER A 1 83 ? 4.966 2.422 -16.728 1.00 93.00 83 SER A CA 1
ATOM 670 C C . SER A 1 83 ? 5.088 1.281 -17.730 1.00 93.00 83 SER A C 1
ATOM 672 O O . SER A 1 83 ? 5.495 1.488 -18.885 1.00 93.00 83 SER A O 1
ATOM 674 N N . VAL A 1 84 ? 4.749 0.077 -17.285 1.00 94.62 84 VAL A N 1
ATOM 675 C CA . VAL A 1 84 ? 4.847 -1.153 -18.065 1.00 94.62 84 VAL A CA 1
ATOM 676 C C . VAL A 1 84 ? 3.514 -1.887 -18.023 1.00 94.62 84 VAL A C 1
ATOM 678 O O . VAL A 1 84 ? 2.950 -2.073 -16.954 1.00 94.62 84 VAL A O 1
ATOM 681 N N . GLN A 1 85 ? 3.039 -2.355 -19.172 1.00 94.31 85 GLN A N 1
ATOM 682 C CA . GLN A 1 85 ? 1.935 -3.300 -19.270 1.00 94.31 85 GLN A CA 1
ATOM 683 C C . GLN A 1 85 ? 2.476 -4.656 -19.727 1.00 94.31 85 GLN A C 1
ATOM 685 O O . GLN A 1 85 ? 3.102 -4.766 -20.784 1.00 94.31 85 GLN A O 1
ATOM 690 N N . LEU A 1 86 ? 2.238 -5.689 -18.924 1.00 92.81 86 LEU A N 1
ATOM 691 C CA . LEU A 1 86 ? 2.627 -7.066 -19.194 1.00 92.81 86 LEU A CA 1
ATOM 692 C C . LEU A 1 86 ? 1.434 -7.835 -19.755 1.00 92.81 86 LEU A C 1
ATOM 694 O O . LEU A 1 86 ? 0.400 -7.980 -19.097 1.00 92.81 86 LEU A O 1
ATOM 698 N N . VAL A 1 87 ? 1.593 -8.377 -20.959 1.00 93.19 87 VAL A N 1
ATOM 699 C CA . VAL A 1 87 ? 0.582 -9.221 -21.602 1.00 93.19 87 VAL A CA 1
ATOM 700 C C . VAL A 1 87 ? 1.182 -10.541 -22.060 1.00 93.19 87 VAL A C 1
ATOM 702 O O . VAL A 1 87 ? 2.384 -10.648 -22.286 1.00 93.19 87 VAL A O 1
ATOM 705 N N . ASN A 1 88 ? 0.356 -11.570 -22.195 1.00 92.19 88 ASN A N 1
ATOM 706 C CA . ASN A 1 88 ? 0.769 -12.822 -22.810 1.00 92.19 88 ASN A CA 1
ATOM 707 C C . ASN A 1 88 ? 0.643 -12.757 -24.346 1.00 92.19 88 ASN A C 1
ATOM 709 O O . ASN A 1 88 ? 0.214 -11.744 -24.909 1.00 92.19 88 ASN A O 1
ATOM 713 N N . ARG A 1 89 ? 0.982 -13.849 -25.046 1.00 91.88 89 ARG A N 1
ATOM 714 C CA . ARG A 1 89 ? 0.842 -13.935 -26.516 1.00 91.88 89 ARG A CA 1
ATOM 715 C C . ARG A 1 89 ? -0.594 -13.726 -27.016 1.00 91.88 89 ARG A C 1
ATOM 717 O O . ARG A 1 89 ? -0.779 -13.218 -28.118 1.00 91.88 89 ARG A O 1
ATOM 724 N N . ASP A 1 90 ? -1.590 -14.025 -26.186 1.00 90.31 90 ASP A N 1
ATOM 725 C CA . ASP A 1 90 ? -3.013 -13.797 -26.473 1.00 90.31 90 ASP A CA 1
ATOM 726 C C . ASP A 1 90 ? -3.477 -12.370 -26.129 1.00 90.31 90 ASP A C 1
ATOM 728 O O . ASP A 1 90 ? -4.678 -12.091 -26.132 1.00 90.31 90 ASP A O 1
ATOM 732 N N . LYS A 1 91 ? -2.545 -11.462 -25.799 1.00 89.75 91 LYS A N 1
ATOM 733 C CA . LYS A 1 91 ? -2.803 -10.084 -25.347 1.00 89.75 91 LYS A CA 1
ATOM 734 C C . LYS A 1 91 ? -3.625 -9.995 -24.055 1.00 89.75 91 LYS A C 1
ATOM 736 O O . LYS A 1 91 ? -4.276 -8.984 -23.799 1.00 89.75 91 LYS A O 1
ATOM 741 N N . ARG A 1 92 ? -3.605 -11.041 -23.228 1.00 89.44 92 ARG A N 1
ATOM 742 C CA . ARG A 1 92 ? -4.233 -11.042 -21.901 1.00 89.44 92 ARG A CA 1
ATOM 743 C C . ARG A 1 92 ? -3.238 -10.574 -20.837 1.00 89.44 92 ARG A C 1
ATOM 745 O O . ARG A 1 92 ? -2.066 -10.926 -20.945 1.00 89.44 92 ARG A O 1
ATOM 752 N N . PRO A 1 93 ? -3.685 -9.848 -19.799 1.00 88.94 93 PRO A N 1
ATOM 753 C CA . PRO A 1 93 ? -2.831 -9.432 -18.691 1.00 88.94 93 PRO A CA 1
ATOM 754 C C . PRO A 1 93 ? -2.045 -10.575 -18.041 1.00 88.94 93 PRO A C 1
ATOM 756 O O . PRO A 1 93 ? -2.612 -11.627 -17.728 1.00 88.94 93 PRO A O 1
ATOM 759 N N . VAL A 1 94 ? -0.755 -10.345 -17.786 1.00 88.88 94 VAL A N 1
ATOM 760 C CA . VAL A 1 94 ? 0.066 -11.207 -16.925 1.00 88.88 94 VAL A CA 1
ATOM 761 C C . VAL A 1 94 ? 0.051 -10.613 -15.522 1.00 88.88 94 VAL A C 1
ATOM 763 O O . VAL A 1 94 ? 0.647 -9.568 -15.280 1.00 88.88 94 VAL A O 1
ATOM 766 N N . VAL A 1 95 ? -0.658 -11.275 -14.612 1.00 85.31 95 VAL A N 1
ATOM 767 C CA . VAL A 1 95 ? -0.924 -10.810 -13.240 1.00 85.31 95 VAL A CA 1
ATOM 768 C C . VAL A 1 95 ? 0.068 -11.440 -12.266 1.00 85.31 95 VAL A C 1
ATOM 770 O O . VAL A 1 95 ? 0.322 -12.642 -12.370 1.00 85.31 95 VAL A O 1
ATOM 773 N N . GLY A 1 96 ? 0.572 -10.669 -11.300 1.00 83.50 96 GLY A N 1
ATOM 774 C CA . GLY A 1 96 ? 1.465 -11.163 -10.249 1.00 83.50 96 GLY A CA 1
ATOM 775 C C . GLY A 1 96 ? 2.902 -11.399 -10.686 1.00 83.50 96 GLY A C 1
ATOM 776 O O . GLY A 1 96 ? 3.649 -12.092 -9.996 1.00 83.50 96 GLY A O 1
ATOM 777 N N . GLU A 1 97 ? 3.298 -10.860 -11.834 1.00 87.94 97 GLU A N 1
ATOM 778 C CA . GLU A 1 97 ? 4.649 -11.024 -12.336 1.00 87.94 97 GLU A CA 1
ATOM 779 C C . GLU A 1 97 ? 5.583 -10.046 -11.648 1.00 87.94 97 GLU A C 1
ATOM 781 O O . GLU A 1 97 ? 5.411 -8.832 -11.762 1.00 87.94 97 GLU A O 1
ATOM 786 N N . LYS A 1 98 ? 6.600 -10.570 -10.960 1.00 91.62 98 LYS A N 1
ATOM 787 C CA . LYS A 1 98 ? 7.669 -9.730 -10.431 1.00 91.62 98 LYS A CA 1
ATOM 788 C C . LYS A 1 98 ? 8.533 -9.225 -11.580 1.00 91.62 98 LYS A C 1
ATOM 790 O O . LYS A 1 98 ? 9.058 -10.013 -12.363 1.00 91.62 98 LYS A O 1
ATOM 795 N N . VAL A 1 99 ? 8.760 -7.921 -11.594 1.00 94.06 99 VAL A N 1
ATOM 796 C CA . VAL A 1 99 ? 9.689 -7.257 -12.502 1.00 94.06 99 VAL A CA 1
ATOM 797 C C . VAL A 1 99 ? 10.646 -6.358 -11.733 1.00 94.06 99 VAL A C 1
ATOM 799 O O . VAL A 1 99 ? 10.315 -5.809 -10.678 1.00 94.06 99 VAL A O 1
ATOM 802 N N . LYS A 1 100 ? 11.858 -6.217 -12.265 1.00 95.81 100 LYS A N 1
ATOM 803 C CA . LYS A 1 100 ? 12.919 -5.400 -11.676 1.00 95.81 100 LYS A CA 1
ATOM 804 C C . LYS A 1 100 ? 13.438 -4.408 -12.705 1.00 95.81 100 LYS A C 1
ATOM 806 O O . LYS A 1 100 ? 13.790 -4.803 -13.820 1.00 95.81 100 LYS A O 1
ATOM 811 N N . LEU A 1 101 ? 13.503 -3.144 -12.310 1.00 95.12 101 LEU A N 1
ATOM 812 C CA . LEU A 1 101 ? 14.161 -2.076 -13.048 1.00 95.12 101 LEU A CA 1
ATOM 813 C C . LEU A 1 101 ? 15.642 -2.062 -12.677 1.00 95.12 101 LEU A C 1
ATOM 815 O O . LEU A 1 101 ? 15.981 -1.968 -11.495 1.00 95.12 101 LEU A O 1
ATOM 819 N N . LEU A 1 102 ? 16.503 -2.165 -13.684 1.00 94.50 102 LEU A N 1
ATOM 820 C CA . LEU A 1 102 ? 17.950 -2.240 -13.529 1.00 94.50 102 LEU A CA 1
ATOM 821 C C . LEU A 1 102 ? 18.643 -1.037 -14.165 1.00 94.50 102 LEU A C 1
ATOM 823 O O . LEU A 1 102 ? 18.205 -0.565 -15.219 1.00 94.50 102 LEU A O 1
ATOM 827 N N . ASP A 1 103 ? 19.751 -0.614 -13.566 1.00 92.06 103 ASP A N 1
ATOM 828 C CA . ASP A 1 103 ? 20.668 0.375 -14.136 1.00 92.06 103 ASP A CA 1
ATOM 829 C C . ASP A 1 103 ? 21.619 -0.238 -15.193 1.00 92.06 103 ASP A C 1
ATOM 831 O O . ASP A 1 103 ? 21.535 -1.420 -15.560 1.00 92.06 103 ASP A O 1
ATOM 835 N N . ASP A 1 104 ? 22.540 0.579 -15.702 1.00 89.81 104 ASP A N 1
ATOM 836 C CA . ASP A 1 104 ? 23.598 0.196 -16.642 1.00 89.81 104 ASP A CA 1
ATOM 837 C C . ASP A 1 104 ? 24.558 -0.859 -16.072 1.00 89.81 104 ASP A C 1
ATOM 839 O O . ASP A 1 104 ? 24.994 -1.759 -16.797 1.00 89.81 104 ASP A O 1
ATOM 843 N N . ARG A 1 105 ? 24.807 -0.802 -14.762 1.00 89.56 105 ARG A N 1
ATOM 844 C CA . ARG A 1 105 ? 25.637 -1.734 -13.986 1.00 89.56 105 ARG A CA 1
ATOM 845 C C . ARG A 1 105 ? 24.886 -2.990 -13.530 1.00 89.56 105 ARG A C 1
ATOM 847 O O . ARG A 1 105 ? 25.479 -3.836 -12.864 1.00 89.56 105 ARG A O 1
ATOM 854 N N . LYS A 1 106 ? 23.618 -3.150 -13.924 1.00 88.50 106 LYS A N 1
ATOM 855 C CA . LYS A 1 106 ? 22.711 -4.247 -13.536 1.00 88.50 106 LYS A CA 1
ATOM 856 C C . LYS A 1 106 ? 22.327 -4.271 -12.053 1.00 88.50 106 LYS A C 1
ATOM 858 O O . LYS A 1 106 ? 21.812 -5.287 -11.583 1.00 88.50 106 LYS A O 1
ATOM 863 N N . ASN A 1 107 ? 22.493 -3.168 -11.330 1.00 91.62 107 ASN A N 1
ATOM 864 C CA . ASN A 1 107 ? 21.936 -3.023 -9.991 1.00 91.62 107 ASN A CA 1
ATOM 865 C C . ASN A 1 107 ? 20.420 -2.853 -10.070 1.00 91.62 107 ASN A C 1
ATOM 867 O O . ASN A 1 107 ? 19.896 -2.212 -10.980 1.00 91.62 107 ASN A O 1
ATOM 871 N N . VAL A 1 108 ? 19.711 -3.407 -9.090 1.00 91.88 108 VAL A N 1
ATOM 872 C CA . VAL A 1 108 ? 18.258 -3.264 -8.976 1.00 91.88 108 VAL A CA 1
ATOM 873 C C . VAL A 1 108 ? 17.926 -1.908 -8.358 1.00 91.88 108 VAL A C 1
ATOM 875 O O . VAL A 1 108 ? 18.208 -1.678 -7.185 1.00 91.88 108 VAL A O 1
ATOM 878 N N . ILE A 1 109 ? 17.281 -1.035 -9.129 1.00 91.44 109 ILE A N 1
ATOM 879 C CA . ILE A 1 109 ? 16.818 0.282 -8.665 1.00 91.44 109 ILE A CA 1
ATOM 880 C C . ILE A 1 109 ? 15.436 0.164 -8.020 1.00 91.44 109 ILE A C 1
ATOM 882 O O . ILE A 1 109 ? 15.171 0.721 -6.950 1.00 91.44 109 ILE A O 1
ATOM 886 N N . TRP A 1 110 ? 14.551 -0.585 -8.681 1.00 92.94 110 TRP A N 1
ATOM 887 C CA . TRP A 1 110 ? 13.166 -0.755 -8.269 1.00 92.94 110 TRP A CA 1
ATOM 888 C C . TRP A 1 110 ? 12.682 -2.170 -8.555 1.00 92.94 110 TRP A C 1
ATOM 890 O O . TRP A 1 110 ? 13.053 -2.786 -9.553 1.00 92.94 110 TRP A O 1
ATOM 900 N N . GLU A 1 111 ? 11.808 -2.673 -7.696 1.00 93.38 111 GLU A N 1
ATOM 901 C CA . GLU A 1 111 ? 11.101 -3.929 -7.900 1.00 93.38 111 GLU A CA 1
ATOM 902 C C . GLU A 1 111 ? 9.616 -3.685 -7.693 1.00 93.38 111 GLU A C 1
ATOM 904 O O . GLU A 1 111 ? 9.216 -3.050 -6.717 1.00 93.38 111 GLU A O 1
ATOM 909 N N . ALA A 1 112 ? 8.807 -4.225 -8.589 1.00 91.81 112 ALA A N 1
ATOM 910 C CA . ALA A 1 112 ? 7.366 -4.207 -8.449 1.00 91.81 112 ALA A CA 1
ATOM 911 C C . ALA A 1 112 ? 6.776 -5.494 -9.013 1.00 91.81 112 ALA A C 1
ATOM 913 O O . ALA A 1 112 ? 7.475 -6.318 -9.611 1.00 91.81 112 ALA A O 1
ATOM 914 N N . VAL A 1 113 ? 5.488 -5.688 -8.781 1.00 88.75 113 VAL A N 1
ATOM 915 C CA . VAL A 1 113 ? 4.766 -6.870 -9.229 1.00 88.75 113 VAL A CA 1
ATOM 916 C C . VAL A 1 113 ? 3.484 -6.420 -9.925 1.00 88.75 113 VAL A C 1
ATOM 918 O O . VAL A 1 113 ? 2.858 -5.457 -9.482 1.00 88.75 113 VAL A O 1
ATOM 921 N N . SER A 1 114 ? 3.122 -7.074 -11.029 1.00 87.56 114 SER A N 1
ATOM 922 C CA . SER A 1 114 ? 2.000 -6.635 -11.863 1.00 87.56 114 SER A CA 1
ATOM 923 C C . SER A 1 114 ? 0.626 -6.828 -11.232 1.00 87.56 114 SER A C 1
ATOM 925 O O . SER A 1 114 ? 0.352 -7.837 -10.577 1.00 87.56 114 SER A O 1
ATOM 927 N N . ASP A 1 115 ? -0.253 -5.856 -11.471 1.00 83.38 115 ASP A N 1
ATOM 928 C CA . ASP A 1 115 ? -1.632 -5.864 -10.990 1.00 83.38 115 ASP A CA 1
ATOM 929 C C . ASP A 1 115 ? -2.560 -6.770 -11.829 1.00 83.38 115 ASP A C 1
ATOM 931 O O . ASP A 1 115 ? -2.132 -7.508 -12.720 1.00 83.38 115 ASP A O 1
ATOM 935 N N . ASN A 1 116 ? -3.865 -6.724 -11.545 1.00 80.00 116 ASN A N 1
ATOM 936 C CA . ASN A 1 116 ? -4.889 -7.511 -12.242 1.00 80.00 116 ASN A CA 1
ATOM 937 C C . ASN A 1 116 ? -5.103 -7.121 -13.723 1.00 80.00 116 ASN A C 1
ATOM 939 O O . ASN A 1 116 ? -5.741 -7.880 -14.458 1.00 80.00 116 ASN A O 1
ATOM 943 N N . LEU A 1 117 ? -4.577 -5.974 -14.157 1.00 84.69 117 LEU A N 1
ATOM 944 C CA . LEU A 1 117 ? -4.546 -5.498 -15.541 1.00 84.69 117 LEU A CA 1
ATOM 945 C C . LEU A 1 117 ? -3.169 -5.701 -16.192 1.00 84.69 117 LEU A C 1
ATOM 947 O O . LEU A 1 117 ? -2.994 -5.389 -17.371 1.00 84.69 117 LEU A O 1
ATOM 951 N N . GLY A 1 118 ? -2.219 -6.287 -15.458 1.00 87.25 118 GLY A N 1
ATOM 952 C CA . GLY A 1 118 ? -0.855 -6.526 -15.909 1.00 87.25 118 GLY A CA 1
ATOM 953 C C . GLY A 1 118 ? 0.016 -5.274 -15.858 1.00 87.25 118 GLY A C 1
ATOM 954 O O . GLY A 1 118 ? 1.116 -5.290 -16.405 1.00 87.25 118 GLY A O 1
ATOM 955 N N . ASN A 1 119 ? -0.449 -4.193 -15.232 1.00 89.56 119 ASN A N 1
ATOM 956 C CA . ASN A 1 119 ? 0.318 -2.961 -15.128 1.00 89.56 119 ASN A CA 1
ATOM 957 C C . ASN A 1 119 ? 1.352 -3.057 -14.007 1.00 89.56 119 ASN A C 1
ATOM 959 O O . ASN A 1 119 ? 1.116 -3.664 -12.961 1.00 89.56 119 ASN A O 1
ATOM 963 N N . VAL A 1 120 ? 2.492 -2.416 -14.232 1.00 90.81 120 VAL A N 1
ATOM 964 C CA . VAL A 1 120 ? 3.578 -2.241 -13.274 1.00 90.81 120 VAL A CA 1
ATOM 965 C C . VAL A 1 120 ? 4.071 -0.804 -13.376 1.00 90.81 120 VAL A C 1
ATOM 967 O O . VAL A 1 120 ? 4.440 -0.342 -14.457 1.00 90.81 120 VAL A O 1
ATOM 970 N N . GLU A 1 121 ? 4.143 -0.124 -12.238 1.00 90.44 121 GLU A N 1
ATOM 971 C CA . GLU A 1 121 ? 4.756 1.196 -12.123 1.00 90.44 121 GLU A CA 1
ATOM 972 C C . GLU A 1 121 ? 6.112 1.084 -11.414 1.00 90.44 121 GLU A C 1
ATOM 974 O O . GLU A 1 121 ? 6.249 0.440 -10.369 1.00 90.44 121 GLU A O 1
ATOM 979 N N . LEU A 1 122 ? 7.132 1.679 -12.026 1.00 92.12 122 LEU A N 1
ATOM 980 C CA . LEU A 1 122 ? 8.522 1.657 -11.578 1.00 92.12 122 LEU A CA 1
ATOM 981 C C . LEU A 1 122 ? 9.063 3.089 -11.598 1.00 92.12 122 LEU A C 1
ATOM 983 O O . LEU A 1 122 ? 8.654 3.895 -12.435 1.00 92.12 122 LEU A O 1
ATOM 987 N N . TRP A 1 123 ? 10.018 3.402 -10.726 1.00 91.38 123 TRP A N 1
ATOM 988 C CA . TRP A 1 123 ? 10.620 4.734 -10.652 1.00 91.38 123 TRP A CA 1
ATOM 989 C C . TRP A 1 123 ? 12.138 4.666 -10.752 1.00 91.38 123 TRP A C 1
ATOM 991 O O . TRP A 1 123 ? 12.775 3.814 -10.134 1.00 91.38 123 TRP A O 1
ATOM 1001 N N . ILE A 1 124 ? 12.701 5.589 -11.528 1.00 90.38 124 ILE A N 1
ATOM 1002 C CA . ILE A 1 124 ? 14.136 5.854 -11.590 1.00 90.38 124 ILE A CA 1
ATOM 1003 C C . ILE A 1 124 ? 14.426 6.963 -10.582 1.00 90.38 124 ILE A C 1
ATOM 1005 O O . ILE A 1 124 ? 13.922 8.073 -10.753 1.00 90.38 124 ILE A O 1
ATOM 1009 N N . SER A 1 125 ? 15.222 6.662 -9.556 1.00 83.69 125 SER A N 1
ATOM 1010 C CA . SER A 1 125 ? 15.745 7.660 -8.614 1.00 83.69 125 SER A CA 1
ATOM 1011 C C . SER A 1 125 ? 14.716 8.673 -8.095 1.00 83.69 125 SER A C 1
ATOM 1013 O O . SER A 1 125 ? 14.889 9.880 -8.268 1.00 83.69 125 SER A O 1
ATOM 1015 N N . PRO A 1 126 ? 13.604 8.228 -7.486 1.00 84.69 126 PRO A N 1
ATOM 1016 C CA . PRO A 1 126 ? 12.576 9.154 -7.036 1.00 84.69 126 PRO A CA 1
ATOM 1017 C C . PRO A 1 126 ? 12.955 9.924 -5.760 1.00 84.69 126 PRO A C 1
ATOM 1019 O O . PRO A 1 126 ? 12.150 10.728 -5.314 1.00 84.69 126 PRO A O 1
ATOM 1022 N N . MET A 1 127 ? 14.124 9.706 -5.150 1.00 84.06 127 MET A N 1
ATOM 1023 C CA . MET A 1 127 ? 14.591 10.466 -3.979 1.00 84.06 127 MET A CA 1
ATOM 1024 C C . MET A 1 127 ? 15.832 11.290 -4.328 1.00 84.06 127 MET A C 1
ATOM 1026 O O . MET A 1 127 ? 16.662 10.851 -5.120 1.00 84.06 127 MET A O 1
ATOM 1030 N N . THR A 1 128 ? 16.000 12.452 -3.691 1.00 71.56 128 THR A N 1
ATOM 1031 C CA . THR A 1 128 ? 17.137 13.373 -3.931 1.00 71.56 128 THR A CA 1
ATOM 1032 C C . THR A 1 128 ? 18.507 12.742 -3.717 1.00 71.56 128 THR A C 1
ATOM 1034 O O . THR A 1 128 ? 19.474 13.139 -4.359 1.00 71.56 128 THR A O 1
ATOM 1037 N N . ASP A 1 129 ? 18.582 11.761 -2.822 1.00 68.12 129 ASP A N 1
ATOM 1038 C CA . ASP A 1 129 ? 19.833 11.120 -2.416 1.00 68.12 129 ASP A CA 1
ATOM 1039 C C . ASP A 1 129 ? 20.181 9.921 -3.324 1.00 68.12 129 ASP A C 1
ATOM 1041 O O . ASP A 1 129 ? 21.244 9.317 -3.188 1.00 68.12 129 ASP A O 1
ATOM 1045 N N . GLU A 1 130 ? 19.295 9.563 -4.260 1.00 66.88 130 GLU A N 1
ATOM 1046 C CA . GLU A 1 130 ? 19.499 8.495 -5.238 1.00 66.88 130 GLU A CA 1
ATOM 1047 C C . GLU A 1 130 ? 19.943 9.105 -6.583 1.00 66.88 130 GLU A C 1
ATOM 1049 O O . GLU A 1 130 ? 19.174 9.144 -7.534 1.00 66.88 130 GLU A O 1
ATOM 1054 N N . SER A 1 131 ? 21.178 9.593 -6.723 1.00 59.38 131 SER A N 1
ATOM 1055 C CA . SER A 1 131 ? 21.674 10.010 -8.047 1.00 59.38 131 SER A CA 1
ATOM 1056 C C . SER A 1 131 ? 22.141 8.795 -8.856 1.00 59.38 131 SER A C 1
ATOM 1058 O O . SER A 1 131 ? 23.074 8.100 -8.449 1.00 59.38 131 SER A O 1
ATOM 1060 N N . THR A 1 132 ? 21.534 8.549 -10.017 1.00 61.94 132 THR A N 1
ATOM 1061 C CA . THR A 1 132 ? 22.036 7.568 -10.990 1.00 61.94 132 THR A CA 1
ATOM 1062 C C . THR A 1 132 ? 22.497 8.289 -12.251 1.00 61.94 132 THR A C 1
ATOM 1064 O O . THR A 1 132 ? 21.669 8.820 -12.988 1.00 61.94 132 THR A O 1
ATOM 1067 N N . ASP A 1 133 ? 23.799 8.237 -12.542 1.00 64.25 133 ASP A N 1
ATOM 1068 C CA . ASP A 1 133 ? 24.392 8.711 -13.810 1.00 64.25 133 ASP A CA 1
ATOM 1069 C C . ASP A 1 133 ? 24.107 7.756 -14.990 1.00 64.25 133 ASP A C 1
ATOM 1071 O O . ASP A 1 133 ? 24.737 7.815 -16.045 1.00 64.25 133 ASP A O 1
ATOM 1075 N N . SER A 1 134 ? 23.182 6.816 -14.805 1.00 76.69 134 SER A N 1
ATOM 1076 C CA . SER A 1 134 ? 22.896 5.762 -15.764 1.00 76.69 134 SER A CA 1
ATOM 1077 C C . SER A 1 134 ? 22.104 6.310 -16.947 1.00 76.69 134 SER A C 1
ATOM 1079 O O . SER A 1 134 ? 20.945 6.711 -16.827 1.00 76.69 134 SER A O 1
ATOM 1081 N N . GLU A 1 135 ? 22.714 6.255 -18.128 1.00 79.12 135 GLU A N 1
ATOM 1082 C CA . GLU A 1 135 ? 22.086 6.670 -19.388 1.00 79.12 135 GLU A CA 1
ATOM 1083 C C . GLU A 1 135 ? 21.086 5.632 -19.926 1.00 79.12 135 GLU A C 1
ATOM 1085 O O . GLU A 1 135 ? 20.283 5.923 -20.815 1.00 79.12 135 GLU A O 1
ATOM 1090 N N . LYS A 1 136 ? 21.130 4.396 -19.407 1.00 89.44 136 LYS A N 1
ATOM 1091 C CA . LYS A 1 136 ? 20.331 3.276 -19.910 1.00 89.44 136 LYS A CA 1
ATOM 1092 C C . LYS A 1 136 ? 19.794 2.394 -18.792 1.00 89.44 136 LYS A C 1
ATOM 1094 O O . LYS A 1 136 ? 20.527 2.001 -17.890 1.00 89.44 136 LYS A O 1
ATOM 1099 N N . TYR A 1 137 ? 18.530 2.006 -18.940 1.00 93.38 137 TYR A N 1
ATOM 1100 C CA . TYR A 1 137 ? 17.807 1.157 -17.999 1.00 93.38 137 TYR A CA 1
ATOM 1101 C C . TYR A 1 137 ? 17.294 -0.112 -18.676 1.00 93.38 137 TYR A C 1
ATOM 1103 O O . TYR A 1 137 ? 17.004 -0.133 -19.877 1.00 93.38 137 TYR A O 1
ATOM 1111 N N . TYR A 1 138 ? 17.155 -1.171 -17.886 1.00 95.12 138 TYR A N 1
ATOM 1112 C CA . TYR A 1 138 ? 16.675 -2.473 -18.339 1.00 95.12 138 TYR A CA 1
ATOM 1113 C C . TYR A 1 138 ? 15.539 -2.954 -17.452 1.00 95.12 138 TYR A C 1
ATOM 1115 O O . TYR A 1 138 ? 15.508 -2.676 -16.257 1.00 95.12 138 TYR A O 1
ATOM 1123 N N . LEU A 1 139 ? 14.633 -3.730 -18.030 1.00 96.62 139 LEU A N 1
ATOM 1124 C CA . LEU A 1 139 ? 13.626 -4.461 -17.283 1.00 96.62 139 LEU A CA 1
ATOM 1125 C C . LEU A 1 139 ? 14.012 -5.932 -17.267 1.00 96.62 139 LEU A C 1
ATOM 1127 O O . LEU A 1 139 ? 14.333 -6.497 -18.314 1.00 96.62 139 LEU A O 1
ATOM 1131 N N . SER A 1 140 ? 13.958 -6.548 -16.096 1.00 96.00 140 SER A N 1
ATOM 1132 C CA . SER A 1 140 ? 14.123 -7.991 -15.928 1.00 96.00 140 SER A CA 1
ATOM 1133 C C . SER A 1 140 ? 12.927 -8.603 -15.216 1.00 96.00 140 SER A C 1
ATOM 1135 O O . SER A 1 140 ? 12.190 -7.903 -14.520 1.00 96.00 140 SER A O 1
ATOM 1137 N N . ASP A 1 141 ? 12.726 -9.900 -15.408 1.00 93.00 141 ASP A N 1
ATOM 1138 C CA . ASP A 1 141 ? 11.732 -10.671 -14.666 1.00 93.00 141 ASP A CA 1
ATOM 1139 C C . ASP A 1 141 ? 12.228 -11.041 -13.250 1.00 93.00 141 ASP A C 1
ATOM 1141 O O . ASP A 1 141 ? 13.332 -10.689 -12.814 1.00 93.00 141 ASP A O 1
ATOM 1145 N N . GLY A 1 142 ? 11.410 -11.787 -12.503 1.00 87.69 142 GLY A N 1
ATOM 1146 C CA . GLY A 1 142 ? 11.765 -12.267 -11.168 1.00 87.69 142 GLY A CA 1
ATOM 1147 C C . GLY A 1 142 ? 13.047 -13.115 -11.126 1.00 87.69 142 GLY A C 1
ATOM 1148 O O . GLY A 1 142 ? 13.774 -13.046 -10.127 1.00 87.69 142 GLY A O 1
ATOM 1149 N N . SER A 1 143 ? 13.348 -13.847 -12.207 1.00 89.62 143 SER A N 1
ATOM 1150 C CA . SER A 1 143 ? 14.536 -14.703 -12.354 1.00 89.62 143 SER A CA 1
ATOM 1151 C C . SER A 1 143 ? 15.812 -13.923 -12.690 1.00 89.62 143 SER A C 1
ATOM 1153 O O . SER A 1 143 ? 16.913 -14.433 -12.495 1.00 89.62 143 SER A O 1
ATOM 1155 N N . GLY A 1 144 ? 15.674 -12.668 -13.126 1.00 90.44 144 GLY A N 1
ATOM 1156 C CA . GLY A 1 144 ? 16.779 -11.817 -13.562 1.00 90.44 144 GLY A CA 1
ATOM 1157 C C . GLY A 1 144 ? 17.033 -11.863 -15.071 1.00 90.44 144 GLY A C 1
ATOM 1158 O O . GLY A 1 144 ? 17.971 -11.221 -15.544 1.00 90.44 144 GLY A O 1
ATOM 1159 N N . GLN A 1 145 ? 16.200 -12.563 -15.847 1.00 93.31 145 GLN A N 1
ATOM 1160 C CA . GLN A 1 145 ? 16.261 -12.503 -17.303 1.00 93.31 145 GLN A CA 1
ATOM 1161 C C . GLN A 1 145 ? 15.814 -11.117 -17.769 1.00 93.31 145 GLN A C 1
ATOM 1163 O O . GLN A 1 145 ? 14.743 -10.641 -17.398 1.00 93.31 145 GLN A O 1
ATOM 1168 N N . VAL A 1 146 ? 16.626 -10.460 -18.600 1.00 95.12 146 VAL A N 1
ATOM 1169 C CA . VAL A 1 146 ? 16.268 -9.166 -19.193 1.00 95.12 146 VAL A CA 1
ATOM 1170 C C . VAL A 1 146 ? 15.136 -9.369 -20.201 1.00 95.12 146 VAL A C 1
ATOM 1172 O O . VAL A 1 146 ? 15.314 -10.049 -21.207 1.00 95.12 146 VAL A O 1
ATOM 1175 N N . ILE A 1 147 ? 13.992 -8.743 -19.932 1.00 95.12 147 ILE A N 1
ATOM 1176 C CA . ILE A 1 147 ? 12.782 -8.775 -20.766 1.00 95.12 147 ILE A CA 1
ATOM 1177 C C . ILE A 1 147 ? 12.615 -7.506 -21.612 1.00 95.12 147 ILE A C 1
ATOM 1179 O O . ILE A 1 147 ? 11.866 -7.508 -22.584 1.00 95.12 147 ILE A O 1
ATOM 1183 N N . SER A 1 148 ? 13.321 -6.418 -21.279 1.00 94.56 148 SER A N 1
ATOM 1184 C CA . SER A 1 148 ? 13.419 -5.229 -22.134 1.00 94.56 148 SER A CA 1
ATOM 1185 C C . SER A 1 148 ? 14.713 -4.458 -21.894 1.00 94.56 148 SER A C 1
ATOM 1187 O O . SER A 1 148 ? 15.164 -4.309 -20.760 1.00 94.56 148 SER A O 1
ATOM 1189 N N . SER A 1 149 ? 15.300 -3.929 -22.966 1.00 92.50 149 SER A N 1
ATOM 1190 C CA . SER A 1 149 ? 16.507 -3.089 -22.938 1.00 92.50 149 SER A CA 1
ATOM 1191 C C . SER A 1 149 ? 16.305 -1.697 -23.539 1.00 92.50 149 SER A C 1
ATOM 1193 O O . SER A 1 149 ? 17.276 -0.954 -23.681 1.00 92.50 149 SER A O 1
ATOM 1195 N N . ASN A 1 150 ? 15.083 -1.378 -23.968 1.00 89.81 150 ASN A N 1
ATOM 1196 C CA . ASN A 1 150 ? 14.724 -0.095 -24.565 1.00 89.81 150 ASN A CA 1
ATOM 1197 C C . ASN A 1 150 ? 13.480 0.443 -23.857 1.00 89.81 150 ASN A C 1
ATOM 1199 O O . ASN A 1 150 ? 12.357 0.296 -24.341 1.00 89.81 150 ASN A O 1
ATOM 1203 N N . LEU A 1 151 ? 13.692 0.968 -22.654 1.00 92.38 151 LEU A N 1
ATOM 1204 C CA . LEU A 1 151 ? 12.624 1.494 -21.820 1.00 92.38 151 LEU A CA 1
ATOM 1205 C C . LEU A 1 151 ? 12.367 2.962 -22.123 1.00 92.38 151 LEU A C 1
ATOM 1207 O O . LEU A 1 151 ? 13.289 3.757 -22.285 1.00 92.38 151 LEU A O 1
ATOM 1211 N N . ARG A 1 152 ? 11.087 3.316 -22.138 1.00 90.88 152 ARG A N 1
ATOM 1212 C CA . ARG A 1 152 ? 10.616 4.695 -22.193 1.00 90.88 152 ARG A CA 1
ATOM 1213 C C . ARG A 1 152 ? 10.122 5.108 -20.817 1.00 90.88 152 ARG A C 1
ATOM 1215 O O . ARG A 1 152 ? 9.447 4.336 -20.134 1.00 90.88 152 ARG A O 1
ATOM 1222 N N . THR A 1 153 ? 10.423 6.337 -20.425 1.00 89.94 153 THR A N 1
ATOM 1223 C CA . THR A 1 153 ? 9.706 6.977 -19.321 1.00 89.94 153 THR A CA 1
ATOM 1224 C C . THR A 1 153 ? 8.259 7.232 -19.740 1.00 89.94 153 THR A C 1
ATOM 1226 O O . THR A 1 153 ? 7.973 7.408 -20.924 1.00 89.94 153 THR A O 1
ATOM 1229 N N . PHE A 1 154 ? 7.336 7.284 -18.780 1.00 84.88 154 PHE A N 1
ATOM 1230 C CA . PHE A 1 154 ? 5.904 7.454 -19.037 1.00 84.88 154 PHE A CA 1
ATOM 1231 C C . PHE A 1 154 ? 5.593 8.711 -19.861 1.00 84.88 154 PHE A C 1
ATOM 1233 O O . PHE A 1 154 ? 4.715 8.675 -20.718 1.00 84.88 154 PHE A O 1
ATOM 1240 N N . LYS A 1 155 ? 6.359 9.797 -19.667 1.00 83.00 155 LYS A N 1
ATOM 1241 C CA . LYS A 1 155 ? 6.252 11.033 -20.467 1.00 83.00 155 LYS A CA 1
ATOM 1242 C C . LYS A 1 155 ? 6.421 10.774 -21.977 1.00 83.00 155 LYS A C 1
ATOM 1244 O O . LYS A 1 155 ? 5.859 11.504 -22.781 1.00 83.00 155 LYS A O 1
ATOM 1249 N N . ASN A 1 156 ? 7.142 9.714 -22.345 1.00 85.69 156 ASN A N 1
ATOM 1250 C CA . ASN A 1 156 ? 7.401 9.278 -23.718 1.00 85.69 156 ASN A CA 1
ATOM 1251 C C . ASN A 1 156 ? 6.569 8.042 -24.133 1.00 85.69 156 ASN A C 1
ATOM 1253 O O . ASN A 1 156 ? 6.837 7.432 -25.171 1.00 85.69 156 ASN A O 1
ATOM 1257 N N . GLY A 1 157 ? 5.568 7.658 -23.332 1.00 85.06 157 GLY A N 1
ATOM 1258 C CA . GLY A 1 157 ? 4.641 6.557 -23.597 1.00 85.06 157 GLY A CA 1
ATOM 1259 C C . GLY A 1 157 ? 4.846 5.316 -22.721 1.00 85.06 157 GLY A C 1
ATOM 1260 O O . GLY A 1 157 ? 5.902 5.093 -22.132 1.00 85.06 157 GLY A O 1
ATOM 1261 N N . GLN A 1 158 ? 3.809 4.477 -22.655 1.00 88.88 158 GLN A N 1
ATOM 1262 C CA . GLN A 1 158 ? 3.819 3.226 -21.892 1.00 88.88 158 GLN A CA 1
ATOM 1263 C C . GLN A 1 158 ? 4.650 2.137 -22.593 1.00 88.88 158 GLN A C 1
ATOM 1265 O O . GLN A 1 158 ? 4.739 2.082 -23.825 1.00 88.88 158 GLN A O 1
ATOM 1270 N N . ASN A 1 159 ? 5.264 1.244 -21.818 1.00 92.94 159 ASN A N 1
ATOM 1271 C CA . ASN A 1 159 ? 6.017 0.102 -22.334 1.00 92.94 159 ASN A CA 1
ATOM 1272 C C . ASN A 1 159 ? 5.118 -1.140 -22.360 1.00 92.94 159 ASN A C 1
ATOM 1274 O O . ASN A 1 159 ? 4.671 -1.584 -21.311 1.00 92.94 159 ASN A O 1
ATOM 1278 N N . LEU A 1 160 ? 4.871 -1.722 -23.534 1.00 94.69 160 LEU A N 1
ATOM 1279 C CA . LEU A 1 160 ? 4.133 -2.982 -23.661 1.00 94.69 160 LEU A CA 1
ATOM 1280 C C . LEU A 1 160 ? 5.125 -4.138 -23.792 1.00 94.69 160 LEU A C 1
ATOM 1282 O O . LEU A 1 160 ? 5.901 -4.166 -24.747 1.00 94.69 160 LEU A O 1
ATOM 1286 N N . ILE A 1 161 ? 5.086 -5.089 -22.861 1.00 95.19 161 ILE A N 1
ATOM 1287 C CA . ILE A 1 161 ? 5.980 -6.252 -22.841 1.00 95.19 161 ILE A CA 1
ATOM 1288 C C . ILE A 1 161 ? 5.151 -7.527 -22.952 1.00 95.19 161 ILE A C 1
ATOM 1290 O O . ILE A 1 161 ? 4.194 -7.731 -22.204 1.00 95.19 161 ILE A O 1
ATOM 1294 N N . ILE A 1 162 ? 5.533 -8.391 -23.893 1.00 94.50 162 ILE A N 1
ATOM 1295 C CA . ILE A 1 162 ? 4.871 -9.673 -24.128 1.00 94.50 162 ILE A CA 1
ATOM 1296 C C . ILE A 1 162 ? 5.690 -10.779 -23.464 1.00 94.50 162 ILE A C 1
ATOM 1298 O O . ILE A 1 162 ? 6.863 -10.953 -23.791 1.00 94.50 162 ILE A O 1
ATOM 1302 N N . LEU A 1 163 ? 5.074 -11.540 -22.560 1.00 91.75 163 LEU A N 1
ATOM 1303 C CA . LEU A 1 163 ? 5.695 -12.663 -21.857 1.00 91.75 163 LEU A CA 1
ATOM 1304 C C . LEU A 1 163 ? 5.045 -13.991 -22.260 1.00 91.75 163 LEU A C 1
ATOM 1306 O O . LEU A 1 163 ? 3.836 -14.075 -22.473 1.00 91.75 163 LEU A O 1
ATOM 1310 N N . ASP A 1 164 ? 5.840 -15.057 -22.331 1.00 89.75 164 ASP A N 1
ATOM 1311 C CA . ASP A 1 164 ? 5.334 -16.407 -22.605 1.00 89.75 164 ASP A CA 1
ATOM 1312 C C . ASP A 1 164 ? 4.832 -17.061 -21.307 1.00 89.75 164 ASP A C 1
ATOM 1314 O O . ASP A 1 164 ? 5.485 -17.929 -20.730 1.00 89.75 164 ASP A O 1
ATOM 1318 N N . LYS A 1 165 ? 3.702 -16.564 -20.784 1.00 84.62 165 LYS A N 1
ATOM 1319 C CA . LYS A 1 165 ? 3.075 -17.063 -19.549 1.00 84.62 165 LYS A CA 1
ATOM 1320 C C . LYS A 1 165 ? 1.596 -17.384 -19.734 1.00 84.62 165 LYS A C 1
ATOM 1322 O O . LYS A 1 165 ? 0.860 -16.687 -20.435 1.00 84.62 165 LYS A O 1
ATOM 1327 N N . HIS A 1 166 ? 1.151 -18.434 -19.050 1.00 77.88 166 HIS A N 1
ATOM 1328 C CA . HIS A 1 166 ? -0.258 -18.807 -18.984 1.00 77.88 166 HIS A CA 1
ATOM 1329 C C . HIS A 1 166 ? -1.018 -17.937 -17.976 1.00 77.88 166 HIS A C 1
ATOM 1331 O O . HIS A 1 166 ? -0.474 -17.520 -16.954 1.00 77.88 166 HIS A O 1
ATOM 1337 N N . CYS A 1 167 ? -2.300 -17.681 -18.248 1.00 66.44 167 CYS A N 1
ATOM 1338 C CA . CYS A 1 167 ? -3.169 -16.966 -17.317 1.00 66.44 167 CYS A CA 1
ATOM 1339 C C . CYS A 1 167 ? -3.453 -17.822 -16.075 1.00 66.44 167 CYS A C 1
ATOM 1341 O O . CYS A 1 167 ? -3.857 -18.980 -16.193 1.00 66.44 167 CYS A O 1
ATOM 1343 N N . LEU A 1 168 ? -3.310 -17.235 -14.887 1.00 66.56 168 LEU A N 1
ATOM 1344 C CA . LEU A 1 168 ? -3.657 -17.896 -13.630 1.00 66.56 168 LEU A CA 1
ATOM 1345 C C . LEU A 1 168 ? -5.177 -17.839 -13.385 1.00 66.56 168 LEU A C 1
ATOM 1347 O O . LEU A 1 168 ? -5.824 -16.824 -13.646 1.00 66.56 168 LEU A O 1
ATOM 1351 N N . GLN A 1 169 ? -5.750 -18.959 -12.922 1.00 59.34 169 GLN A N 1
ATOM 1352 C CA . GLN A 1 169 ? -7.203 -19.134 -12.754 1.00 59.34 169 GLN A CA 1
ATOM 1353 C C . GLN A 1 169 ? -7.723 -18.767 -11.357 1.00 59.34 169 GLN A C 1
ATOM 1355 O O . GLN A 1 169 ? -8.876 -18.359 -11.238 1.00 59.34 169 GLN A O 1
ATOM 1360 N N . LYS A 1 170 ? -6.905 -18.888 -10.304 1.00 61.53 170 LYS A N 1
ATOM 1361 C CA . LYS A 1 170 ? -7.323 -18.611 -8.923 1.00 61.53 170 LYS A CA 1
ATOM 1362 C C . LYS A 1 170 ? -6.931 -17.190 -8.529 1.00 61.53 170 LYS A C 1
ATOM 1364 O O . LYS A 1 170 ? -5.778 -16.807 -8.702 1.00 61.53 170 LYS A O 1
ATOM 1369 N N . ARG A 1 171 ? -7.893 -16.425 -8.011 1.00 76.69 171 ARG A N 1
ATOM 1370 C CA . ARG A 1 171 ? -7.698 -15.046 -7.552 1.00 76.69 171 ARG A CA 1
ATOM 1371 C C . ARG A 1 171 ? -7.943 -15.000 -6.050 1.00 76.69 171 ARG A C 1
ATOM 1373 O O . ARG A 1 171 ? -9.019 -15.364 -5.588 1.00 76.69 171 ARG A O 1
ATOM 1380 N N . VAL A 1 172 ? -6.940 -14.579 -5.293 1.00 85.50 172 VAL A N 1
ATOM 1381 C CA . VAL A 1 172 ? -7.113 -14.170 -3.895 1.00 85.50 172 VAL A CA 1
ATOM 1382 C C . VAL A 1 172 ? -7.103 -12.647 -3.876 1.00 85.50 172 VAL A C 1
ATOM 1384 O O . VAL A 1 17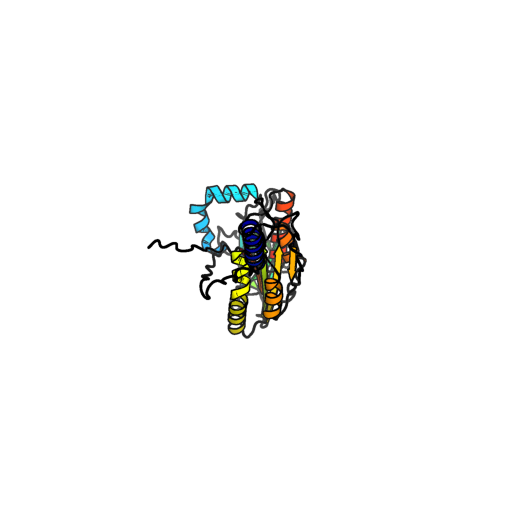2 ? -6.326 -12.031 -4.607 1.00 85.50 172 VAL A O 1
ATOM 1387 N N . LEU A 1 173 ? -7.986 -12.045 -3.088 1.00 87.69 173 LEU A N 1
ATOM 1388 C CA . LEU A 1 173 ? -8.037 -10.606 -2.869 1.00 87.69 173 LEU A CA 1
ATOM 1389 C C . LEU A 1 173 ? -7.829 -10.332 -1.384 1.00 87.69 173 LEU A C 1
ATOM 1391 O O . LEU A 1 173 ? -8.675 -10.691 -0.573 1.00 87.69 173 LEU A O 1
ATOM 1395 N N . ASP A 1 174 ? -6.733 -9.672 -1.045 1.00 91.94 174 ASP A N 1
ATOM 1396 C CA . ASP A 1 174 ? -6.508 -9.160 0.302 1.00 91.94 174 ASP A CA 1
ATOM 1397 C C . ASP A 1 174 ? -6.913 -7.689 0.350 1.00 91.94 174 ASP A C 1
ATOM 1399 O O . ASP A 1 174 ? -6.362 -6.874 -0.392 1.00 91.94 174 ASP A O 1
ATOM 1403 N N . LEU A 1 175 ? -7.855 -7.354 1.228 1.00 92.75 175 LEU A N 1
ATOM 1404 C CA . LEU A 1 175 ? -8.265 -5.986 1.526 1.00 92.75 175 LEU A CA 1
ATOM 1405 C C . LEU A 1 175 ? -7.826 -5.627 2.946 1.00 92.75 175 LEU A C 1
ATOM 1407 O O . LEU A 1 175 ? -8.265 -6.264 3.903 1.00 92.75 175 LEU A O 1
ATOM 1411 N N . ALA A 1 176 ? -6.977 -4.612 3.092 1.00 94.69 176 ALA A N 1
ATOM 1412 C CA . ALA A 1 176 ? -6.607 -4.062 4.392 1.00 94.69 176 ALA A CA 1
ATOM 1413 C C . ALA A 1 176 ? -7.169 -2.652 4.582 1.00 94.69 176 ALA A C 1
ATOM 1415 O O . ALA A 1 176 ? -7.070 -1.822 3.680 1.00 94.69 176 ALA A O 1
ATOM 1416 N N . PHE A 1 177 ? -7.699 -2.374 5.770 1.00 94.12 177 PHE A N 1
ATOM 1417 C CA . PHE A 1 177 ? -8.131 -1.038 6.182 1.00 94.12 177 PHE A CA 1
ATOM 1418 C C . PHE A 1 177 ? -7.174 -0.501 7.244 1.00 94.12 177 PHE A C 1
ATOM 1420 O O . PHE A 1 177 ? -7.148 -1.015 8.364 1.00 94.12 177 PHE A O 1
ATOM 1427 N N . VAL A 1 178 ? -6.379 0.502 6.884 1.00 95.62 178 VAL A N 1
ATOM 1428 C CA . VAL A 1 178 ? -5.499 1.234 7.797 1.00 95.62 178 VAL A CA 1
ATOM 1429 C C . VAL A 1 178 ? -6.198 2.532 8.164 1.00 95.62 178 VAL A C 1
ATOM 1431 O O . VAL A 1 178 ? -6.422 3.366 7.291 1.00 95.62 178 VAL A O 1
ATOM 1434 N N . VAL A 1 179 ? -6.609 2.654 9.420 1.00 94.25 179 VAL A N 1
ATOM 1435 C CA . VAL A 1 179 ? -7.580 3.651 9.868 1.00 94.25 179 VAL A CA 1
ATOM 1436 C C . VAL A 1 179 ? -6.980 4.487 10.983 1.00 94.25 179 VAL A C 1
ATOM 1438 O O . VAL A 1 179 ? -6.534 3.948 11.997 1.00 94.25 179 VAL A O 1
ATOM 1441 N N . ASP A 1 180 ? -6.997 5.794 10.781 1.00 94.12 180 ASP A N 1
ATOM 1442 C CA . ASP A 1 180 ? -6.742 6.771 11.823 1.00 94.12 180 ASP A CA 1
ATOM 1443 C C . ASP A 1 180 ? -7.863 6.729 12.8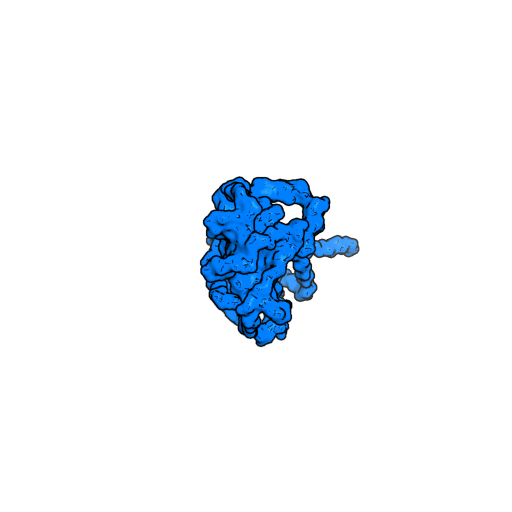72 1.00 94.12 180 ASP A C 1
ATOM 1445 O O . ASP A 1 180 ? -9.053 6.730 12.546 1.00 94.12 180 ASP A O 1
ATOM 1449 N N . ALA A 1 181 ? -7.472 6.609 14.135 1.00 95.12 181 ALA A N 1
ATOM 1450 C CA . ALA A 1 181 ? -8.347 6.459 15.284 1.00 95.12 181 ALA A CA 1
ATOM 1451 C C . ALA A 1 181 ? -8.213 7.610 16.288 1.00 95.12 181 ALA A C 1
ATOM 1453 O O . ALA A 1 181 ? -8.573 7.440 17.462 1.00 95.12 181 ALA A O 1
ATOM 1454 N N . THR A 1 182 ? -7.687 8.751 15.843 1.00 92.81 182 THR A N 1
ATOM 1455 C CA . THR A 1 182 ? -7.626 9.996 16.614 1.00 92.81 182 THR A CA 1
ATOM 1456 C C . THR A 1 182 ? -8.997 10.641 16.758 1.00 92.81 182 THR A C 1
ATOM 1458 O O . THR A 1 182 ? -9.986 10.209 16.157 1.00 92.81 182 THR A O 1
ATOM 1461 N N . GLY A 1 183 ? -9.096 11.641 17.639 1.00 89.12 183 GLY A N 1
ATOM 1462 C CA . GLY A 1 183 ? -10.370 12.250 18.023 1.00 89.12 183 GLY A CA 1
ATOM 1463 C C . GLY A 1 183 ? -11.208 12.785 16.853 1.00 89.12 183 GLY A C 1
ATOM 1464 O O . GLY A 1 183 ? -12.435 12.698 16.911 1.00 89.12 183 GLY A O 1
ATOM 1465 N N . SER A 1 184 ? -10.576 13.299 15.793 1.00 88.50 184 SER A N 1
ATOM 1466 C CA . SER A 1 184 ? -11.266 13.858 14.622 1.00 88.50 184 SER A CA 1
ATOM 1467 C C . SER A 1 184 ? -11.977 12.803 13.772 1.00 88.50 184 SER A C 1
ATOM 1469 O O . SER A 1 184 ? -12.994 13.112 13.162 1.00 88.50 184 SER A O 1
ATOM 1471 N N . MET A 1 185 ? -11.523 11.548 13.821 1.00 92.06 185 MET A N 1
ATOM 1472 C CA . MET A 1 185 ? -12.013 10.435 12.996 1.00 92.06 185 MET A CA 1
ATOM 1473 C C . MET A 1 185 ? -13.245 9.717 13.581 1.00 92.06 185 MET A C 1
ATOM 1475 O O . MET A 1 185 ? -13.604 8.602 13.182 1.00 92.06 185 MET A O 1
ATOM 1479 N N . GLY A 1 186 ? -13.891 10.306 14.593 1.00 89.62 186 GLY A N 1
ATOM 1480 C CA . GLY A 1 186 ? -15.003 9.685 15.320 1.00 89.62 186 GLY A CA 1
ATOM 1481 C C . GLY A 1 186 ? -16.207 9.337 14.445 1.00 89.62 186 GLY A C 1
ATOM 1482 O O . GLY A 1 186 ? -16.805 8.263 14.619 1.00 89.62 186 GLY A O 1
ATOM 1483 N N . ASP A 1 187 ? -16.545 10.203 13.493 1.00 86.94 187 ASP A N 1
ATOM 1484 C CA . ASP A 1 187 ? -17.671 10.006 12.579 1.00 86.94 187 ASP A CA 1
ATOM 1485 C C . ASP A 1 187 ? -17.349 8.914 11.548 1.00 86.94 187 ASP A C 1
ATOM 1487 O O . ASP A 1 187 ? -18.157 8.008 11.318 1.00 86.94 187 ASP A O 1
ATOM 1491 N N . GLU A 1 188 ? -16.130 8.916 11.010 1.00 86.56 188 GLU A N 1
ATOM 1492 C CA . GLU A 1 188 ? -15.611 7.929 10.064 1.00 86.56 188 GLU A CA 1
ATOM 1493 C C . GLU A 1 188 ? -15.601 6.524 10.672 1.00 86.56 188 GLU A C 1
ATOM 1495 O O . GLU A 1 188 ? -16.067 5.568 10.048 1.00 86.56 188 GLU A O 1
ATOM 1500 N N . ILE A 1 189 ? -15.135 6.377 11.916 1.00 89.69 189 ILE A N 1
ATOM 1501 C CA . ILE A 1 189 ? -15.141 5.083 12.614 1.00 89.69 189 ILE A CA 1
ATOM 1502 C C . ILE A 1 189 ? -16.576 4.605 12.853 1.00 89.69 189 ILE A C 1
ATOM 1504 O O . ILE A 1 189 ? -16.875 3.426 12.656 1.00 89.69 189 ILE A O 1
ATOM 1508 N N . SER A 1 190 ? -17.485 5.507 13.230 1.00 88.19 190 SER A N 1
ATOM 1509 C CA . SER A 1 190 ? -18.907 5.177 13.419 1.00 88.19 190 SER A CA 1
ATOM 1510 C C . SER A 1 190 ? -19.555 4.703 12.117 1.00 88.19 190 SER A C 1
ATOM 1512 O O . SER A 1 190 ? -20.352 3.759 12.103 1.00 88.19 190 SER A O 1
ATOM 1514 N N . TYR A 1 191 ? -19.166 5.309 10.999 1.00 85.12 191 TYR A N 1
ATOM 1515 C CA . TYR A 1 191 ? -19.574 4.870 9.674 1.00 85.12 191 TYR A CA 1
ATOM 1516 C C . TYR A 1 191 ? -19.016 3.475 9.339 1.00 85.12 191 TYR A C 1
ATOM 1518 O O . TYR A 1 191 ? -19.770 2.580 8.952 1.00 85.12 191 TYR A O 1
ATOM 1526 N N . LEU A 1 192 ? -17.716 3.235 9.551 1.00 88.19 192 LEU A N 1
ATOM 1527 C CA . LEU A 1 192 ? -17.109 1.915 9.331 1.00 88.19 192 LEU A CA 1
ATOM 1528 C C . LEU A 1 192 ? -17.800 0.823 10.163 1.00 88.19 192 LEU A C 1
ATOM 1530 O O . LEU A 1 192 ? -18.000 -0.292 9.683 1.00 88.19 192 LEU A O 1
ATOM 1534 N N . GLN A 1 193 ? -18.210 1.139 11.391 1.00 88.94 193 GLN A N 1
ATOM 1535 C CA . GLN A 1 193 ? -18.918 0.213 12.279 1.00 88.94 193 GLN A CA 1
ATOM 1536 C C . GLN A 1 193 ? -20.335 -0.141 11.807 1.00 88.94 193 GLN A C 1
ATOM 1538 O O . GLN A 1 193 ? -20.809 -1.243 12.104 1.00 88.94 193 GLN A O 1
ATOM 1543 N N . SER A 1 194 ? -21.007 0.775 11.107 1.00 86.62 194 SER A N 1
ATOM 1544 C CA . SER A 1 194 ? -22.400 0.624 10.670 1.00 86.62 194 SER A CA 1
ATOM 1545 C C . SER A 1 194 ? -22.528 0.012 9.277 1.00 86.62 194 SER A C 1
ATOM 1547 O O . SER A 1 194 ? -23.340 -0.887 9.084 1.00 86.62 194 SER A O 1
ATOM 1549 N N . GLU A 1 195 ? -21.699 0.440 8.324 1.00 84.06 195 GLU A N 1
ATOM 1550 C CA . GLU A 1 195 ? -21.948 0.197 6.896 1.00 84.06 195 GLU A CA 1
ATOM 1551 C C . GLU A 1 195 ? -20.964 -0.775 6.241 1.00 84.06 195 GLU A C 1
ATOM 1553 O O . GLU A 1 195 ? -21.272 -1.382 5.210 1.00 84.06 195 GLU A O 1
ATOM 1558 N N . LEU A 1 196 ? -19.769 -0.950 6.816 1.00 87.56 196 LEU A N 1
ATOM 1559 C CA . LEU A 1 196 ? -18.709 -1.700 6.145 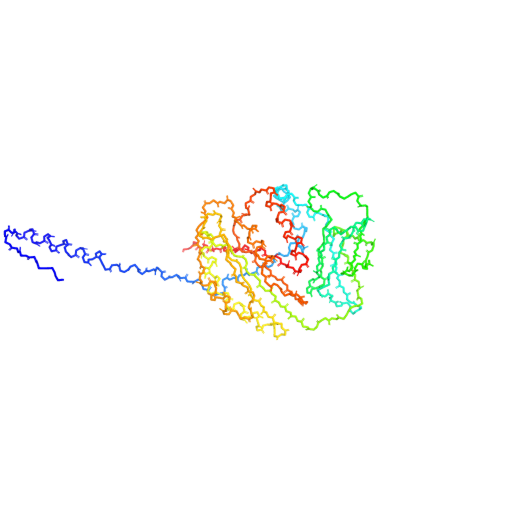1.00 87.56 196 LEU A CA 1
ATOM 1560 C C . LEU A 1 196 ? -19.124 -3.151 5.863 1.00 87.56 196 LEU A C 1
ATOM 1562 O O . LEU A 1 196 ? -18.848 -3.655 4.778 1.00 87.56 196 LEU A O 1
ATOM 1566 N N . LEU A 1 197 ? -19.846 -3.804 6.782 1.00 87.62 197 LEU A N 1
ATOM 1567 C CA . LEU A 1 197 ? -20.291 -5.192 6.605 1.00 87.62 197 LEU A CA 1
ATOM 1568 C C . LEU A 1 197 ? -21.116 -5.378 5.323 1.00 87.62 197 LEU A C 1
ATOM 1570 O O . LEU A 1 197 ? -20.887 -6.322 4.565 1.00 87.62 197 LEU A O 1
ATOM 1574 N N . ASP A 1 198 ? -22.046 -4.464 5.059 1.00 85.19 198 ASP A N 1
ATOM 1575 C CA . ASP A 1 198 ? -22.920 -4.531 3.889 1.00 85.19 198 ASP A CA 1
ATOM 1576 C C . ASP A 1 198 ? -22.145 -4.295 2.592 1.00 85.19 198 ASP A C 1
ATOM 1578 O O . ASP A 1 198 ? -22.430 -4.919 1.564 1.00 85.19 198 ASP A O 1
ATOM 1582 N N . VAL A 1 199 ? -21.139 -3.417 2.627 1.00 85.19 199 VAL A N 1
ATOM 1583 C CA . VAL A 1 199 ? -20.225 -3.199 1.500 1.00 85.19 199 VAL A CA 1
ATOM 1584 C C . VAL A 1 199 ? -19.412 -4.462 1.220 1.00 85.19 199 VAL A C 1
ATOM 1586 O O . VAL A 1 199 ? -19.356 -4.902 0.068 1.00 85.19 199 VAL A O 1
ATOM 1589 N N . LEU A 1 200 ? -18.840 -5.087 2.253 1.00 87.31 200 LEU A N 1
ATOM 1590 C CA . LEU A 1 200 ? -18.044 -6.306 2.104 1.00 87.31 200 LEU A CA 1
ATOM 1591 C C . LEU A 1 200 ? -18.883 -7.460 1.538 1.00 87.31 200 LEU A C 1
ATOM 1593 O O . LEU A 1 200 ? -18.482 -8.065 0.544 1.00 87.31 200 LEU A O 1
ATOM 1597 N N . LYS A 1 201 ? -20.103 -7.672 2.048 1.00 87.00 201 LYS A N 1
ATOM 1598 C CA . LYS A 1 201 ? -21.030 -8.699 1.532 1.00 87.00 201 LYS A CA 1
ATOM 1599 C C . LYS A 1 201 ? -21.415 -8.480 0.070 1.00 87.00 201 LYS A C 1
ATOM 1601 O O . LYS A 1 201 ? -21.524 -9.430 -0.708 1.00 87.00 201 LYS A O 1
ATOM 1606 N N . LYS A 1 202 ? -21.591 -7.222 -0.353 1.00 87.56 202 LYS A N 1
ATOM 1607 C CA . LYS A 1 202 ? -21.831 -6.885 -1.769 1.00 87.56 202 LYS A CA 1
ATOM 1608 C C . LYS A 1 202 ? -20.621 -7.212 -2.647 1.00 87.56 202 LYS A C 1
ATOM 1610 O O . LYS A 1 202 ? -20.809 -7.656 -3.781 1.00 87.56 202 LYS A O 1
ATOM 1615 N N . ILE A 1 203 ? -19.402 -6.985 -2.155 1.00 84.81 203 ILE A N 1
ATOM 1616 C CA . ILE A 1 203 ? -18.160 -7.317 -2.870 1.00 84.81 203 ILE A CA 1
ATOM 1617 C C . ILE A 1 203 ? -18.035 -8.836 -3.030 1.00 84.81 203 ILE A C 1
ATOM 1619 O O . ILE A 1 203 ? -17.849 -9.307 -4.153 1.00 84.81 203 ILE A O 1
ATOM 1623 N N . GLU A 1 204 ? -18.222 -9.602 -1.956 1.00 86.94 204 GLU A N 1
ATOM 1624 C CA . GLU A 1 204 ? -18.195 -11.073 -1.983 1.00 86.94 204 GLU A CA 1
ATOM 1625 C C . GLU A 1 204 ? -19.218 -11.641 -2.978 1.00 86.94 204 GLU A C 1
ATOM 1627 O O . GLU A 1 204 ? -18.888 -12.487 -3.810 1.00 86.94 204 GLU A O 1
ATOM 1632 N N . GLY A 1 205 ? -20.446 -11.107 -2.983 1.00 86.12 205 GLY A N 1
ATOM 1633 C CA . GLY A 1 205 ? -21.495 -11.528 -3.917 1.00 86.12 205 GLY A CA 1
ATOM 1634 C C . GLY A 1 205 ? -21.160 -11.285 -5.396 1.00 86.12 205 GLY A C 1
ATOM 1635 O O . GLY A 1 205 ? -21.613 -12.040 -6.265 1.00 86.12 205 GLY A O 1
ATOM 1636 N N . LYS A 1 206 ? -20.353 -10.257 -5.698 1.00 86.50 206 LYS A N 1
ATOM 1637 C CA . LYS A 1 206 ? -19.868 -9.953 -7.057 1.00 86.50 206 LYS A CA 1
ATOM 1638 C C . LYS A 1 206 ? -18.649 -10.790 -7.445 1.00 86.50 206 LYS A C 1
ATOM 1640 O O . LYS A 1 206 ? -18.485 -11.111 -8.621 1.00 86.50 206 LYS A O 1
ATOM 1645 N N . LEU A 1 207 ? -17.808 -11.158 -6.483 1.00 84.12 207 LEU A N 1
ATOM 1646 C CA . LEU A 1 207 ? -16.534 -11.842 -6.705 1.00 84.12 207 LEU A CA 1
ATOM 1647 C C . LEU A 1 207 ? -16.612 -13.350 -6.410 1.00 84.12 207 LEU A C 1
ATOM 1649 O O . LEU A 1 207 ? -15.769 -13.899 -5.711 1.00 84.12 207 LEU A O 1
ATOM 1653 N N . LYS A 1 208 ? -17.588 -14.051 -7.002 1.00 76.19 208 LYS A N 1
ATOM 1654 C CA . LYS A 1 208 ? -17.898 -15.467 -6.692 1.00 76.19 208 LYS A CA 1
ATOM 1655 C C . LYS A 1 208 ? -16.746 -16.472 -6.874 1.00 76.19 208 LYS A C 1
ATOM 1657 O O . LYS A 1 208 ? -16.806 -17.555 -6.308 1.00 76.19 208 LYS A O 1
ATOM 1662 N N . ASN A 1 209 ? -15.718 -16.127 -7.653 1.00 80.38 209 ASN A N 1
ATOM 1663 C CA . ASN A 1 209 ? -14.544 -16.974 -7.916 1.00 80.38 209 ASN A CA 1
ATOM 1664 C C . ASN A 1 209 ? -13.262 -16.449 -7.243 1.00 80.38 209 ASN A C 1
ATOM 1666 O O . ASN A 1 209 ? -12.158 -16.831 -7.637 1.00 80.38 209 ASN A O 1
ATOM 1670 N N . THR A 1 210 ? -13.398 -15.553 -6.265 1.00 84.69 210 THR A N 1
ATOM 1671 C CA . THR A 1 210 ? -12.280 -14.930 -5.559 1.00 84.69 210 THR A CA 1
ATOM 1672 C C . THR A 1 210 ? -12.437 -15.167 -4.066 1.00 84.69 210 THR A C 1
ATOM 1674 O O . THR A 1 210 ? -13.463 -14.821 -3.487 1.00 84.69 210 THR A O 1
ATOM 1677 N N . THR A 1 211 ? -11.407 -15.710 -3.423 1.00 88.81 211 THR A N 1
ATOM 1678 C CA . THR A 1 211 ? -11.343 -15.705 -1.956 1.00 88.81 211 THR A CA 1
ATOM 1679 C C . THR A 1 211 ? -10.947 -14.305 -1.513 1.00 88.81 211 THR A C 1
ATOM 1681 O O . THR A 1 211 ? -9.851 -13.852 -1.852 1.00 88.81 211 THR A O 1
ATOM 1684 N N . VAL A 1 212 ? -11.828 -13.622 -0.786 1.00 91.25 212 VAL A N 1
ATOM 1685 C CA . VAL A 1 212 ? -11.541 -12.305 -0.214 1.00 91.25 212 VAL A CA 1
ATOM 1686 C C . V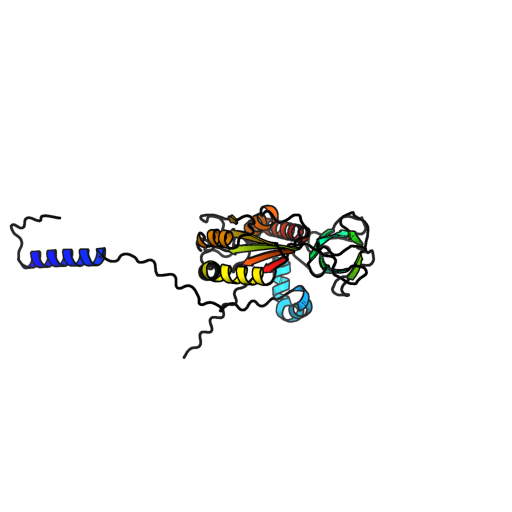AL A 1 212 ? -11.101 -12.486 1.234 1.00 91.25 212 VAL A C 1
ATOM 1688 O O . VAL A 1 212 ? -11.722 -13.239 1.977 1.00 91.25 212 VAL A O 1
ATOM 1691 N N . ARG A 1 213 ? -10.007 -11.832 1.623 1.00 94.56 213 ARG A N 1
ATOM 1692 C CA . ARG A 1 213 ? -9.516 -11.800 3.000 1.00 94.56 213 ARG A CA 1
ATOM 1693 C C . ARG A 1 213 ? -9.411 -10.359 3.469 1.00 94.56 213 ARG A C 1
ATOM 1695 O O . ARG A 1 213 ? -9.025 -9.477 2.705 1.00 94.56 213 ARG A O 1
ATOM 1702 N N . TYR A 1 214 ? -9.705 -10.142 4.738 1.00 94.81 214 TYR A N 1
ATOM 1703 C CA . TYR A 1 214 ? -9.860 -8.835 5.348 1.00 94.81 214 TYR A CA 1
ATOM 1704 C C . TYR A 1 214 ? -8.880 -8.661 6.499 1.00 94.81 214 TYR A C 1
ATOM 1706 O O . TYR A 1 214 ? -8.872 -9.471 7.423 1.00 94.81 214 TYR A O 1
ATOM 1714 N N . GLY A 1 215 ? -8.069 -7.610 6.441 1.00 96.88 215 GLY A N 1
ATOM 1715 C CA . GLY A 1 215 ? -7.159 -7.197 7.505 1.00 96.88 215 GLY A CA 1
ATOM 1716 C C . GLY A 1 215 ? -7.431 -5.755 7.924 1.00 96.88 215 GLY A C 1
ATOM 1717 O O . GLY A 1 215 ? -8.081 -4.993 7.203 1.00 96.88 215 GLY A O 1
ATOM 1718 N N . SER A 1 216 ? -6.932 -5.352 9.088 1.00 97.50 216 SER A N 1
ATOM 1719 C CA . SER A 1 216 ? -7.015 -3.952 9.500 1.00 97.50 216 SER A CA 1
ATOM 1720 C C . SER A 1 216 ? -5.898 -3.552 10.450 1.00 97.50 216 SER A C 1
ATOM 1722 O O . SER A 1 216 ? -5.386 -4.373 11.210 1.00 97.50 216 SER A O 1
ATOM 1724 N N . VAL A 1 217 ? -5.522 -2.277 10.397 1.00 98.12 217 VAL A N 1
ATOM 1725 C CA . VAL A 1 217 ? -4.660 -1.619 11.376 1.00 98.12 217 VAL A CA 1
ATOM 1726 C C . VAL A 1 217 ? -5.351 -0.330 11.792 1.00 98.12 217 VAL A C 1
ATOM 1728 O O . VAL A 1 217 ? -5.648 0.498 10.943 1.00 98.12 217 VAL A O 1
ATOM 1731 N N . PHE A 1 218 ? -5.610 -0.158 13.080 1.00 97.44 218 PHE A N 1
ATOM 1732 C CA . PHE A 1 218 ? -6.012 1.126 13.646 1.00 97.44 218 PHE A CA 1
ATOM 1733 C C . PHE A 1 218 ? -4.786 1.771 14.267 1.00 97.44 218 PHE A C 1
ATOM 1735 O O . PHE A 1 218 ? -3.983 1.066 14.887 1.00 97.44 218 PHE A O 1
ATOM 1742 N N . TYR A 1 219 ? -4.634 3.078 14.108 1.00 96.62 219 TYR A N 1
ATOM 1743 C CA . TYR A 1 219 ? -3.535 3.813 14.716 1.00 96.62 219 TYR A CA 1
ATOM 1744 C C . TYR A 1 219 ? -4.010 5.118 15.346 1.00 96.62 219 TYR A C 1
ATOM 1746 O O . TYR A 1 219 ? -5.018 5.671 14.927 1.00 96.62 219 TYR A O 1
ATOM 1754 N N . ARG A 1 220 ? -3.297 5.574 16.371 1.00 95.00 220 ARG A N 1
ATOM 1755 C CA . ARG A 1 220 ? -3.426 6.913 16.965 1.00 95.00 220 ARG A CA 1
ATOM 1756 C C . ARG A 1 220 ? -2.038 7.537 17.062 1.00 95.00 220 ARG A C 1
ATOM 1758 O O . ARG A 1 220 ? -1.098 6.955 16.509 1.00 95.00 220 ARG A O 1
ATOM 1765 N N . ASP A 1 221 ? -1.886 8.650 17.773 1.00 92.38 221 ASP A N 1
ATOM 1766 C CA . ASP A 1 221 ? -0.586 9.289 17.889 1.00 92.38 221 ASP A CA 1
ATOM 1767 C C . ASP A 1 221 ? 0.295 8.725 19.015 1.00 92.38 221 ASP A C 1
ATOM 1769 O O . ASP A 1 221 ? -0.083 7.881 19.837 1.00 92.38 221 ASP A O 1
ATOM 1773 N N . GLN A 1 222 ? 1.541 9.182 19.033 1.00 90.00 222 GLN A N 1
ATOM 1774 C CA . GLN A 1 222 ? 2.503 8.895 20.081 1.00 90.00 222 GLN A CA 1
ATOM 1775 C C . GLN A 1 222 ? 2.045 9.470 21.424 1.00 90.00 222 GLN A C 1
ATOM 1777 O O . GLN A 1 222 ? 1.747 10.650 21.552 1.00 90.00 222 GLN A O 1
ATOM 1782 N N . GLY A 1 223 ? 2.069 8.636 22.465 1.00 88.19 223 GLY A N 1
ATOM 1783 C CA . GLY A 1 223 ? 1.639 9.027 23.813 1.00 88.19 223 GLY A CA 1
ATOM 1784 C C . GLY A 1 223 ? 0.159 8.768 24.102 1.00 88.19 223 GLY A C 1
ATOM 1785 O O . GLY A 1 223 ? -0.242 8.855 25.264 1.00 88.19 223 GLY A O 1
ATOM 1786 N N . ASP A 1 224 ? -0.618 8.363 23.095 1.00 92.62 224 ASP A N 1
ATOM 1787 C CA . ASP A 1 224 ? -1.981 7.876 23.284 1.00 92.62 224 ASP A CA 1
ATOM 1788 C C . ASP A 1 224 ? -2.019 6.468 23.899 1.00 92.62 224 ASP A C 1
ATOM 1790 O O . ASP A 1 224 ? -1.007 5.786 24.065 1.00 92.62 224 ASP A O 1
ATOM 1794 N N . GLU A 1 225 ? -3.233 5.999 24.209 1.00 92.88 225 GLU A N 1
ATOM 1795 C CA . GLU A 1 225 ? -3.503 4.655 24.749 1.00 92.88 225 GLU A CA 1
ATOM 1796 C C . GLU A 1 225 ? -2.805 3.532 23.956 1.00 92.88 225 GLU A C 1
ATOM 1798 O O . GLU A 1 225 ? -2.410 2.509 24.519 1.00 92.88 225 GLU A O 1
ATOM 1803 N N . TYR A 1 226 ? -2.674 3.707 22.641 1.00 95.31 226 TYR A N 1
ATOM 1804 C CA . TYR A 1 226 ? -1.911 2.838 21.759 1.00 95.31 226 TYR A CA 1
ATOM 1805 C C . TYR A 1 226 ? -1.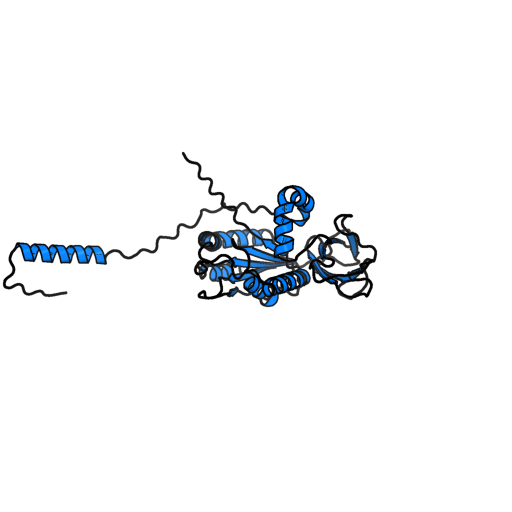499 3.608 20.507 1.00 95.31 226 TYR A C 1
ATOM 1807 O O . TYR A 1 226 ? -2.265 4.424 20.014 1.00 95.31 226 TYR A O 1
ATOM 1815 N N . VAL A 1 227 ? -0.346 3.261 19.935 1.00 95.25 227 VAL A N 1
ATOM 1816 C CA . VAL A 1 227 ? 0.059 3.785 18.621 1.00 95.25 227 VAL A CA 1
ATOM 1817 C C . VAL A 1 227 ? -0.565 2.958 17.504 1.00 95.25 227 VAL A C 1
ATOM 1819 O O . VAL A 1 227 ? -1.096 3.511 16.556 1.00 95.25 227 VAL A O 1
ATOM 1822 N N . THR A 1 228 ? -0.548 1.623 17.606 1.00 97.38 228 THR A N 1
ATOM 1823 C CA . THR A 1 228 ? -1.177 0.741 16.610 1.00 97.38 228 THR A CA 1
ATOM 1824 C C . THR A 1 228 ? -1.888 -0.454 17.246 1.00 97.38 228 THR A C 1
ATOM 1826 O O . THR A 1 228 ? -1.477 -0.987 18.279 1.00 97.38 228 THR A O 1
ATOM 1829 N N . ARG A 1 229 ? -2.963 -0.906 16.599 1.00 97.69 229 ARG A N 1
ATOM 1830 C CA . ARG A 1 229 ? -3.667 -2.166 16.859 1.00 97.69 229 ARG A CA 1
ATOM 1831 C C . ARG A 1 229 ? -3.938 -2.846 15.533 1.00 97.69 229 ARG A C 1
ATOM 1833 O O . ARG A 1 229 ? -4.477 -2.221 14.627 1.00 97.69 229 ARG A O 1
ATOM 1840 N N . LYS A 1 230 ? -3.614 -4.132 15.422 1.00 97.50 230 LYS A N 1
ATOM 1841 C CA . LYS A 1 230 ? -3.809 -4.883 14.178 1.00 97.50 230 LYS A CA 1
ATOM 1842 C C . LYS A 1 230 ? -4.782 -6.041 14.324 1.00 97.50 230 LYS A C 1
ATOM 1844 O O . LYS A 1 230 ? -4.852 -6.693 15.365 1.00 97.50 230 LYS A O 1
ATOM 1849 N N . PHE A 1 231 ? -5.448 -6.325 13.218 1.00 97.75 231 PHE A N 1
ATOM 1850 C CA . PHE 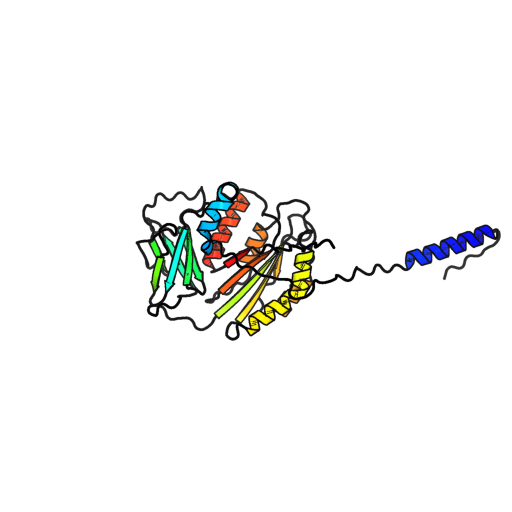A 1 231 ? -6.232 -7.515 12.958 1.00 97.75 231 PHE A CA 1
ATOM 1851 C C . PHE A 1 231 ? -5.667 -8.186 11.706 1.00 97.75 231 PHE A C 1
ATOM 1853 O O . PHE A 1 231 ? -5.701 -7.619 10.610 1.00 97.75 231 PHE A O 1
ATOM 1860 N N . ASP A 1 232 ? -5.090 -9.373 11.896 1.00 97.12 232 ASP A N 1
ATOM 1861 C CA . ASP A 1 232 ? -4.552 -10.188 10.806 1.00 97.12 232 ASP A CA 1
ATOM 1862 C C . ASP A 1 232 ? -5.667 -10.671 9.863 1.00 97.12 232 ASP A C 1
ATOM 1864 O O . ASP A 1 232 ? -6.835 -10.736 10.238 1.00 97.12 232 ASP A O 1
ATOM 1868 N N . PHE A 1 233 ? -5.291 -11.044 8.638 1.00 96.38 233 PHE A N 1
ATOM 1869 C CA . PHE A 1 233 ? -6.242 -11.438 7.600 1.00 96.38 233 PHE A CA 1
ATOM 1870 C C . PHE A 1 233 ? -7.150 -12.614 8.003 1.00 96.38 233 PHE A C 1
ATOM 1872 O O . PHE A 1 233 ? -6.657 -13.703 8.302 1.00 96.38 233 PHE A O 1
ATOM 1879 N N . SER A 1 234 ? -8.467 -12.411 7.895 1.00 95.06 234 SER A N 1
ATOM 1880 C CA . SER A 1 234 ? -9.516 -13.444 7.975 1.00 95.06 234 SER A CA 1
ATOM 1881 C C . SER A 1 234 ? -10.339 -13.465 6.685 1.00 95.06 234 SER A C 1
ATOM 1883 O O . SER A 1 234 ? -10.503 -12.435 6.040 1.00 95.06 234 SER A O 1
ATOM 1885 N N . ASP A 1 235 ? -10.870 -14.620 6.294 1.00 92.75 235 ASP A N 1
ATOM 1886 C CA . ASP A 1 235 ? -11.807 -14.766 5.169 1.00 92.75 235 ASP A CA 1
ATOM 1887 C C . ASP A 1 235 ? -13.278 -14.565 5.578 1.00 92.75 235 ASP A C 1
ATOM 1889 O O . ASP A 1 235 ? -14.186 -14.820 4.789 1.00 92.75 235 ASP A O 1
ATOM 1893 N N . LYS A 1 236 ? -13.519 -14.085 6.805 1.00 93.06 236 LYS A N 1
ATOM 1894 C CA . LYS A 1 236 ? -14.847 -13.749 7.328 1.00 93.06 236 LYS A CA 1
ATOM 1895 C C . LYS A 1 236 ? -14.954 -12.255 7.587 1.00 93.06 236 LYS A C 1
ATOM 1897 O O . LYS A 1 236 ? -14.296 -11.724 8.486 1.00 93.06 236 LYS A O 1
ATOM 1902 N N . ALA A 1 237 ? -15.827 -11.582 6.840 1.00 91.50 237 ALA A N 1
ATOM 1903 C CA . ALA A 1 237 ? -16.105 -10.162 7.030 1.00 91.50 237 ALA A CA 1
ATOM 1904 C C . ALA A 1 237 ? -16.574 -9.850 8.466 1.00 91.50 237 ALA A C 1
ATOM 1906 O O . ALA A 1 237 ? -16.204 -8.824 9.034 1.00 91.50 237 ALA A O 1
ATOM 1907 N N . GLU A 1 238 ? -17.341 -10.748 9.088 1.00 93.12 238 GLU A N 1
ATOM 1908 C CA . GLU A 1 238 ? -17.834 -10.594 10.458 1.00 93.12 238 GLU A CA 1
ATOM 1909 C C . GLU A 1 238 ? -16.714 -10.484 11.503 1.00 93.12 238 GLU A C 1
ATOM 1911 O O . GLU A 1 238 ? -16.861 -9.715 12.456 1.00 93.12 238 GLU A O 1
ATOM 1916 N N . ASP A 1 239 ? -15.592 -11.191 11.325 1.00 95.50 239 ASP A N 1
ATOM 1917 C CA . ASP A 1 239 ? -14.468 -11.130 12.267 1.00 95.50 239 ASP A CA 1
ATOM 1918 C C . ASP A 1 239 ? -13.817 -9.738 12.245 1.00 95.50 239 ASP A C 1
ATOM 1920 O O . ASP A 1 239 ? -13.561 -9.151 13.302 1.00 95.50 239 ASP A O 1
ATOM 1924 N N . LEU A 1 240 ? -13.621 -9.175 11.043 1.00 95.00 240 LEU A N 1
ATOM 1925 C CA . LEU A 1 240 ? -13.120 -7.809 10.870 1.00 95.00 240 LEU A CA 1
ATOM 1926 C C . LEU A 1 240 ? -14.066 -6.798 11.533 1.00 95.00 240 LEU A C 1
ATOM 1928 O O . LEU A 1 240 ? -13.623 -5.909 12.258 1.00 95.00 240 LEU A O 1
ATOM 1932 N N . ILE A 1 241 ? -15.376 -6.935 11.323 1.00 93.94 241 ILE A N 1
ATOM 1933 C CA . ILE A 1 241 ? -16.363 -6.026 11.922 1.00 93.94 241 ILE A CA 1
ATOM 1934 C C . ILE A 1 241 ? -16.370 -6.146 13.447 1.00 93.94 241 ILE A C 1
ATOM 1936 O O . ILE A 1 241 ? -16.452 -5.134 14.143 1.00 93.94 241 ILE A O 1
ATOM 1940 N N . GLY A 1 242 ? -16.223 -7.359 13.984 1.00 96.00 242 GLY A N 1
ATOM 1941 C CA . GLY A 1 242 ? -16.056 -7.583 15.418 1.00 96.00 242 GLY A CA 1
ATOM 1942 C C . GLY A 1 242 ? -14.817 -6.887 15.993 1.00 96.00 242 GLY A C 1
ATOM 1943 O O . GLY A 1 242 ? -14.853 -6.429 17.136 1.00 96.00 242 GLY A O 1
ATOM 1944 N N . PHE A 1 243 ? -13.738 -6.769 15.216 1.00 97.06 243 PHE A N 1
ATOM 1945 C CA . PHE A 1 243 ? -12.557 -5.987 15.583 1.00 97.06 243 PHE A CA 1
ATOM 1946 C C . PHE A 1 243 ? -12.809 -4.472 15.509 1.00 97.06 243 PHE A C 1
ATOM 1948 O O . PHE A 1 243 ? -12.508 -3.769 16.474 1.00 97.06 243 PHE A O 1
ATOM 1955 N N . ILE A 1 244 ? -13.406 -3.975 14.420 1.00 94.50 244 ILE A N 1
ATOM 1956 C CA . ILE A 1 244 ? -13.687 -2.541 14.203 1.00 94.50 244 ILE A CA 1
ATOM 1957 C C . ILE A 1 244 ? -14.663 -1.986 15.251 1.00 94.50 244 ILE A C 1
ATOM 1959 O O . ILE A 1 244 ? -14.481 -0.876 15.750 1.00 94.50 244 ILE A O 1
ATOM 1963 N N . LYS A 1 245 ? -15.671 -2.767 15.657 1.00 94.19 245 LYS A N 1
ATOM 1964 C CA . LYS A 1 245 ? -16.637 -2.376 16.703 1.00 94.19 245 LYS A CA 1
ATOM 1965 C C . LYS A 1 245 ? -16.017 -2.162 18.085 1.00 94.19 245 LYS A C 1
ATOM 1967 O O . LYS A 1 245 ? -16.644 -1.539 18.931 1.00 94.19 245 LYS A O 1
ATOM 1972 N N . LYS A 1 246 ? -14.807 -2.675 18.324 1.00 95.62 246 LYS A N 1
ATOM 1973 C CA . LYS A 1 246 ? -14.062 -2.470 19.578 1.00 95.62 246 LYS A CA 1
ATOM 1974 C C . LYS A 1 246 ? -13.176 -1.227 19.546 1.00 95.62 246 LYS A C 1
ATOM 1976 O O . LYS A 1 246 ? -12.536 -0.930 20.550 1.00 95.62 246 LYS A O 1
ATOM 1981 N N . GLN A 1 247 ? -13.086 -0.551 18.403 1.00 95.00 247 GLN A N 1
ATOM 1982 C CA . GLN A 1 247 ? -12.283 0.655 18.264 1.00 95.00 247 GLN A CA 1
ATOM 1983 C C . GLN A 1 247 ? -13.150 1.891 18.503 1.00 95.00 247 GLN A C 1
ATOM 1985 O O . GLN A 1 247 ? -14.345 1.909 18.207 1.00 95.00 247 GLN A O 1
ATOM 1990 N N . SER A 1 248 ? -12.530 2.936 19.027 1.00 93.31 248 SER A N 1
ATOM 1991 C CA . SER A 1 248 ? -13.127 4.252 19.208 1.00 93.31 248 SER A CA 1
ATOM 1992 C C . SER A 1 248 ? -12.106 5.315 18.832 1.00 93.31 248 SER A C 1
ATOM 1994 O O . SER A 1 248 ? -10.898 5.079 18.926 1.00 93.31 248 SER A O 1
ATOM 1996 N N . ALA A 1 249 ? -12.594 6.478 18.413 1.00 93.38 249 ALA A N 1
ATOM 1997 C CA . ALA A 1 249 ? -11.756 7.656 18.261 1.00 93.38 249 ALA A CA 1
ATOM 1998 C C . ALA A 1 249 ? -11.304 8.153 19.638 1.00 93.38 249 ALA A C 1
ATOM 2000 O O . ALA A 1 249 ? -12.071 8.108 20.603 1.00 93.38 249 ALA A O 1
ATOM 2001 N N . GLY A 1 250 ? -10.063 8.607 19.739 1.00 90.38 250 GLY A N 1
ATOM 2002 C CA . GLY A 1 250 ? -9.533 9.217 20.952 1.00 90.38 250 GLY A CA 1
ATOM 2003 C C . GLY A 1 250 ? -8.056 9.534 20.811 1.00 90.38 250 GLY A C 1
ATOM 2004 O O . GLY A 1 250 ? -7.409 9.022 19.905 1.00 90.38 250 GLY A O 1
ATOM 2005 N N . GLY A 1 251 ? -7.528 10.345 21.724 1.00 88.19 251 GLY A N 1
ATOM 2006 C CA . GLY A 1 251 ? -6.140 10.784 21.626 1.00 88.19 251 GLY A CA 1
ATOM 2007 C C . GLY A 1 251 ? -5.908 11.830 20.535 1.00 88.19 251 GLY A C 1
ATOM 2008 O O . GLY A 1 251 ? -6.861 12.473 20.076 1.00 88.19 251 GLY A O 1
ATOM 2009 N N . GLY A 1 252 ? -4.643 11.992 20.163 1.00 83.31 252 GLY A N 1
ATOM 2010 C CA . GLY A 1 252 ? -4.136 13.078 19.329 1.00 83.31 252 GLY A CA 1
ATOM 2011 C C . GLY A 1 252 ? -4.142 14.419 20.070 1.00 83.31 252 GLY A C 1
ATOM 2012 O O . GLY A 1 252 ? -4.043 14.488 21.299 1.00 83.31 252 GLY A O 1
ATOM 2013 N N . GLY A 1 253 ? -4.321 15.505 19.320 1.00 65.88 253 GLY A N 1
ATOM 2014 C CA . GLY A 1 253 ? -4.416 16.872 19.852 1.00 65.88 253 GLY A CA 1
ATOM 2015 C C . GLY A 1 253 ? -3.446 17.844 19.187 1.00 65.88 253 GLY A C 1
ATOM 2016 O O . GLY A 1 253 ? -3.692 19.053 19.182 1.00 65.88 253 GLY A O 1
ATOM 2017 N N . ASP A 1 254 ? -2.400 17.318 18.564 1.00 69.81 254 ASP A N 1
ATOM 2018 C CA . ASP A 1 254 ? -1.572 17.980 17.575 1.00 69.81 254 ASP A CA 1
ATOM 2019 C C . ASP A 1 254 ? -1.758 17.329 16.201 1.00 69.81 254 ASP A C 1
ATOM 2021 O O . ASP A 1 254 ? -1.960 16.136 16.065 1.00 69.81 254 ASP A O 1
ATOM 2025 N N . THR A 1 255 ? -1.721 18.144 15.151 1.00 72.12 255 THR A N 1
ATOM 2026 C CA . THR A 1 255 ? -1.390 17.667 13.802 1.00 72.12 255 THR A CA 1
ATOM 2027 C C . THR A 1 255 ? 0.110 17.869 13.649 1.00 72.12 255 THR A C 1
ATOM 2029 O O . THR A 1 255 ? 0.534 19.028 13.806 1.00 72.12 255 THR A O 1
ATOM 2032 N N . PRO A 1 256 ? 0.927 16.843 13.337 1.00 86.38 256 PRO A N 1
ATOM 2033 C CA . PRO A 1 256 ? 0.668 15.618 12.538 1.00 86.38 256 PRO A CA 1
ATOM 2034 C C . PRO A 1 256 ? 0.380 14.317 13.329 1.00 86.38 256 PRO A C 1
ATOM 2036 O O . PRO A 1 256 ? 0.434 14.346 14.539 1.00 86.38 256 PRO A O 1
ATOM 2039 N N . GLU A 1 257 ? 0.166 13.183 12.632 1.00 88.19 257 GLU A N 1
ATOM 2040 C CA . GLU A 1 257 ? -0.207 11.869 13.215 1.00 88.19 257 GLU A CA 1
ATOM 2041 C C . GLU A 1 257 ? 0.794 10.718 12.910 1.00 88.19 257 GLU A C 1
ATOM 2043 O O . GLU A 1 257 ? 1.662 10.813 12.027 1.00 88.19 257 GLU A O 1
ATOM 2048 N N . ALA A 1 258 ? 0.666 9.561 13.583 1.00 92.12 258 ALA A N 1
ATOM 2049 C CA . ALA A 1 258 ? 1.600 8.417 13.492 1.00 92.12 258 ALA A CA 1
ATOM 2050 C C . ALA A 1 258 ? 1.438 7.488 12.257 1.00 92.12 258 ALA A C 1
ATOM 2052 O O . ALA A 1 258 ? 1.609 6.265 12.334 1.00 92.12 258 ALA A O 1
ATOM 2053 N N . VAL A 1 259 ? 1.187 8.055 11.074 1.00 92.19 259 VAL A N 1
ATOM 2054 C CA . VAL A 1 259 ? 0.931 7.310 9.818 1.00 92.19 259 VAL A CA 1
ATOM 2055 C C . VAL A 1 259 ? 2.065 6.338 9.444 1.00 92.19 259 VAL A C 1
ATOM 2057 O O . VAL A 1 259 ? 1.817 5.247 8.927 1.00 92.19 259 VAL A O 1
ATOM 2060 N N . VAL A 1 260 ? 3.328 6.705 9.696 1.00 92.88 260 VAL A N 1
ATOM 2061 C CA . VAL A 1 260 ? 4.492 5.861 9.356 1.00 92.88 260 VAL A CA 1
ATOM 2062 C C . VAL A 1 260 ? 4.485 4.547 10.139 1.00 92.88 260 VAL A C 1
ATOM 2064 O O . VAL A 1 260 ? 4.768 3.494 9.564 1.00 92.88 260 VAL A O 1
ATOM 2067 N N . GLU A 1 261 ? 4.103 4.578 11.417 1.00 94.94 261 GLU A N 1
ATOM 2068 C CA . GLU A 1 261 ? 4.005 3.371 12.245 1.00 94.94 261 GLU A CA 1
ATOM 2069 C C . GLU A 1 261 ? 2.870 2.464 11.758 1.00 94.94 261 GLU A C 1
ATOM 2071 O O . GLU A 1 261 ? 3.037 1.247 11.643 1.00 94.94 261 GLU A O 1
ATOM 2076 N N . ALA A 1 262 ? 1.740 3.053 11.360 1.00 95.06 262 ALA A N 1
ATOM 2077 C CA . ALA A 1 262 ? 0.636 2.316 10.756 1.00 95.06 262 ALA A CA 1
ATOM 2078 C C . ALA A 1 262 ? 1.041 1.640 9.434 1.00 95.06 262 ALA A C 1
ATOM 2080 O O . ALA A 1 262 ? 0.711 0.473 9.194 1.00 95.06 262 ALA A O 1
ATOM 2081 N N . LEU A 1 263 ? 1.803 2.336 8.583 1.00 93.81 263 LEU A N 1
ATOM 2082 C CA . LEU A 1 263 ? 2.346 1.780 7.340 1.00 93.81 263 LEU A CA 1
ATOM 2083 C C . LEU A 1 263 ? 3.354 0.661 7.598 1.00 93.81 263 LEU A C 1
ATOM 2085 O O . LEU A 1 263 ? 3.355 -0.339 6.884 1.00 93.81 263 LEU A O 1
ATOM 2089 N N . LYS A 1 264 ? 4.180 0.780 8.635 1.00 95.31 264 LYS A N 1
ATOM 2090 C CA . LYS A 1 264 ? 5.108 -0.277 9.037 1.00 95.31 264 LYS A CA 1
ATOM 2091 C C . LYS A 1 264 ? 4.368 -1.547 9.448 1.00 95.31 264 LYS A C 1
ATOM 2093 O O . LYS A 1 264 ? 4.620 -2.604 8.875 1.00 95.31 264 LYS A O 1
ATOM 2098 N N . VAL A 1 265 ? 3.396 -1.441 10.353 1.00 96.94 265 VAL A N 1
ATOM 2099 C CA . VAL A 1 265 ? 2.597 -2.597 10.793 1.00 96.94 265 VAL A CA 1
ATOM 2100 C C . VAL A 1 265 ? 1.806 -3.197 9.628 1.00 96.94 265 VAL A C 1
ATOM 2102 O O . VAL A 1 265 ? 1.798 -4.414 9.435 1.00 96.94 265 VAL A O 1
ATOM 2105 N N . SER A 1 266 ? 1.165 -2.359 8.814 1.00 95.56 266 SER A N 1
ATOM 2106 C CA . SER A 1 266 ? 0.339 -2.833 7.702 1.00 95.56 266 SER A CA 1
ATOM 2107 C C . SER A 1 266 ? 1.150 -3.477 6.580 1.00 95.56 266 SER A C 1
ATOM 2109 O O . SER A 1 266 ? 0.736 -4.510 6.062 1.00 95.56 266 SER A O 1
ATOM 2111 N N . VAL A 1 267 ? 2.312 -2.933 6.211 1.00 93.88 267 VAL A N 1
ATOM 2112 C CA . VAL A 1 267 ? 3.143 -3.479 5.127 1.00 93.88 267 VAL A CA 1
ATOM 2113 C C . VAL A 1 267 ? 3.963 -4.676 5.594 1.00 93.88 267 VAL A C 1
ATOM 2115 O O . VAL A 1 267 ? 4.062 -5.659 4.852 1.00 93.88 267 VAL A O 1
ATOM 2118 N N . ASP A 1 268 ? 4.550 -4.624 6.789 1.00 94.56 268 ASP A N 1
ATOM 2119 C CA . ASP A 1 268 ? 5.535 -5.617 7.228 1.00 94.56 268 ASP A CA 1
ATOM 2120 C C . ASP A 1 268 ? 4.925 -6.741 8.061 1.00 94.56 268 ASP A C 1
ATOM 2122 O O . ASP A 1 268 ? 5.362 -7.886 7.935 1.00 94.56 268 ASP A O 1
ATOM 2126 N N . GLU A 1 269 ? 3.918 -6.442 8.883 1.00 95.94 269 GLU A N 1
ATOM 2127 C CA . GLU A 1 269 ? 3.432 -7.395 9.880 1.00 95.94 269 GLU A CA 1
ATOM 2128 C C . GLU A 1 269 ? 2.109 -8.076 9.538 1.00 95.94 269 GLU A C 1
ATOM 2130 O O . GLU A 1 269 ? 1.873 -9.183 10.031 1.00 95.94 269 GLU A O 1
ATOM 2135 N N . LEU A 1 270 ? 1.237 -7.447 8.742 1.00 96.25 270 LEU A N 1
ATOM 2136 C CA . LEU A 1 270 ? 0.033 -8.127 8.266 1.00 96.25 270 LEU A CA 1
ATOM 2137 C C . LEU A 1 270 ? 0.418 -9.311 7.375 1.00 96.25 270 LEU A C 1
ATOM 2139 O O . LEU A 1 270 ? 1.277 -9.214 6.492 1.00 96.25 270 LEU A O 1
ATOM 2143 N N . LYS A 1 271 ? -0.275 -10.437 7.561 1.00 95.00 271 LYS A N 1
ATOM 2144 C CA . LYS A 1 271 ? -0.042 -11.684 6.809 1.00 95.00 271 LYS A CA 1
ATOM 2145 C C . LYS A 1 271 ? -0.656 -11.666 5.406 1.00 95.00 271 LYS A C 1
ATOM 2147 O O . LYS A 1 271 ? -1.532 -12.472 5.065 1.00 95.00 271 LYS A O 1
ATOM 2152 N N . TRP A 1 272 ? -0.176 -10.738 4.585 1.00 92.62 272 TRP A N 1
ATOM 2153 C CA . TRP A 1 272 ? -0.465 -10.690 3.156 1.00 92.62 272 TRP A CA 1
ATOM 2154 C C . TRP A 1 272 ? -0.209 -12.049 2.504 1.00 92.62 272 TRP A C 1
ATOM 2156 O O . TRP A 1 272 ? 0.720 -12.775 2.857 1.00 92.62 272 TRP A O 1
ATOM 2166 N N . SER A 1 273 ? -1.053 -12.414 1.550 1.00 88.94 273 SER A N 1
ATOM 2167 C CA . SER A 1 273 ? -0.948 -13.692 0.852 1.00 88.94 273 SER A CA 1
ATOM 2168 C C . SER A 1 273 ? 0.297 -13.719 -0.029 1.00 88.94 273 SER A C 1
ATOM 2170 O O . SER A 1 273 ? 0.568 -12.792 -0.790 1.00 88.94 273 SER A O 1
ATOM 2172 N N . ASN A 1 274 ? 1.033 -14.827 0.045 1.00 77.00 274 ASN A N 1
ATOM 2173 C CA . ASN A 1 274 ? 2.200 -15.077 -0.802 1.00 77.00 274 ASN A CA 1
ATOM 2174 C C . ASN A 1 274 ? 1.816 -15.608 -2.200 1.00 77.00 274 ASN A C 1
ATOM 2176 O O . ASN A 1 274 ? 2.679 -15.727 -3.065 1.00 77.00 274 ASN A O 1
ATOM 2180 N N . GLU A 1 275 ? 0.542 -15.962 -2.411 1.00 64.06 275 GLU A N 1
ATOM 2181 C CA . GLU A 1 275 ? 0.005 -16.422 -3.698 1.00 64.06 275 GLU A CA 1
ATOM 2182 C C . GLU A 1 275 ? -0.134 -15.261 -4.702 1.00 64.06 275 GLU A C 1
ATOM 2184 O O . GLU A 1 275 ? 0.012 -14.089 -4.345 1.00 64.06 275 GLU A O 1
ATOM 2189 N N . ASN A 1 276 ? -0.454 -15.580 -5.964 1.00 69.06 276 ASN A N 1
ATOM 2190 C CA . ASN A 1 276 ? -0.818 -14.578 -6.964 1.00 69.06 276 ASN A CA 1
ATOM 2191 C C . ASN A 1 276 ? -2.164 -13.924 -6.606 1.00 69.06 276 ASN A C 1
ATOM 2193 O O . ASN A 1 276 ? -3.233 -14.339 -7.060 1.00 69.06 276 ASN A O 1
ATOM 2197 N N . SER A 1 277 ? -2.092 -12.941 -5.718 1.00 77.06 277 SER A N 1
ATOM 2198 C CA . SER A 1 277 ? -3.228 -12.260 -5.127 1.00 77.06 277 SER A CA 1
ATOM 2199 C C . SER A 1 277 ? -3.174 -10.768 -5.396 1.00 77.06 277 SER A C 1
ATOM 2201 O O . SER A 1 277 ? -2.113 -10.138 -5.363 1.00 77.06 277 SER A O 1
ATOM 2203 N N . THR A 1 278 ? -4.347 -10.195 -5.632 1.00 82.12 278 THR A N 1
ATOM 2204 C CA . THR A 1 278 ? -4.525 -8.748 -5.636 1.00 82.12 278 THR A CA 1
ATOM 2205 C C . THR A 1 278 ? -4.515 -8.273 -4.188 1.00 82.12 278 THR A C 1
ATOM 2207 O O . THR A 1 278 ? -5.232 -8.826 -3.357 1.00 82.12 278 THR A O 1
ATOM 2210 N N . LYS A 1 279 ? -3.692 -7.271 -3.874 1.00 87.75 279 LYS A N 1
ATOM 2211 C CA . LYS A 1 279 ? -3.567 -6.722 -2.521 1.00 87.75 279 LYS A CA 1
ATOM 2212 C C . LYS A 1 279 ? -3.895 -5.245 -2.556 1.00 87.75 279 LYS A C 1
ATOM 2214 O O . LYS A 1 279 ? -3.263 -4.481 -3.281 1.00 87.75 279 LYS A O 1
ATOM 2219 N N . ILE A 1 280 ? -4.891 -4.856 -1.780 1.00 88.31 280 ILE A N 1
ATOM 2220 C CA . ILE A 1 280 ? -5.377 -3.485 -1.724 1.00 88.31 280 ILE A CA 1
ATOM 2221 C C . ILE A 1 280 ? -5.355 -3.044 -0.270 1.00 88.31 280 ILE A C 1
ATOM 2223 O O . ILE A 1 280 ? -5.857 -3.742 0.611 1.00 88.31 280 ILE A O 1
ATOM 2227 N N . MET A 1 281 ? -4.774 -1.877 -0.028 1.00 90.81 281 MET A N 1
ATOM 2228 C CA . MET A 1 281 ? -4.794 -1.209 1.260 1.00 90.81 281 MET A CA 1
ATOM 2229 C C . MET A 1 281 ? -5.503 0.130 1.121 1.00 90.81 281 MET A C 1
ATOM 2231 O O . MET A 1 281 ? -5.083 0.990 0.348 1.00 90.81 281 MET A O 1
ATOM 2235 N N . PHE A 1 282 ? -6.572 0.296 1.889 1.00 88.44 282 PHE A N 1
ATOM 2236 C CA . PHE A 1 282 ? -7.255 1.565 2.073 1.00 88.44 282 PHE A CA 1
ATOM 2237 C C . PHE A 1 282 ? -6.645 2.264 3.278 1.00 88.44 282 PHE A C 1
ATOM 2239 O O . PHE A 1 282 ? -6.712 1.743 4.390 1.00 88.44 282 PHE A O 1
ATOM 2246 N N . LEU A 1 283 ? -6.035 3.418 3.039 1.00 89.00 283 LEU A N 1
ATOM 2247 C CA . LEU A 1 283 ? -5.461 4.277 4.060 1.00 89.00 283 LEU A CA 1
ATOM 2248 C C . LEU A 1 283 ? -6.436 5.445 4.306 1.00 89.00 283 LEU A C 1
ATOM 2250 O O . LEU A 1 283 ? -6.632 6.290 3.427 1.00 89.00 283 LEU A O 1
ATOM 2254 N N . ILE A 1 284 ? -7.084 5.432 5.473 1.00 88.62 284 ILE A N 1
ATOM 2255 C CA . ILE A 1 284 ? -8.186 6.318 5.876 1.00 88.62 284 ILE A CA 1
ATOM 2256 C C . ILE A 1 284 ? -7.687 7.223 7.004 1.00 88.62 284 ILE A C 1
ATOM 2258 O O . ILE A 1 284 ? -7.422 6.733 8.098 1.00 88.62 284 ILE A O 1
ATOM 2262 N N . LEU A 1 285 ? -7.534 8.513 6.717 1.00 88.00 285 LEU A N 1
ATOM 2263 C CA . LEU A 1 285 ? -6.969 9.522 7.617 1.00 88.00 285 LEU A CA 1
ATOM 2264 C C . LEU A 1 285 ? -7.310 10.930 7.134 1.00 88.00 285 LEU A C 1
ATOM 2266 O O . LEU A 1 285 ? -7.590 11.124 5.947 1.00 88.00 285 LEU A O 1
ATOM 2270 N N . ASP A 1 286 ? -7.201 11.896 8.036 1.00 84.31 286 ASP A N 1
ATOM 2271 C CA . ASP A 1 286 ? -7.452 13.320 7.808 1.00 84.31 286 ASP A CA 1
ATOM 2272 C C . ASP A 1 286 ? -6.228 14.221 8.092 1.00 84.31 286 ASP A C 1
ATOM 2274 O O . ASP A 1 286 ? -6.242 15.398 7.721 1.00 84.31 286 ASP A O 1
ATOM 2278 N N . ALA A 1 287 ? -5.142 13.675 8.655 1.00 84.75 287 ALA A N 1
ATOM 2279 C CA . ALA A 1 287 ? -3.907 14.400 8.963 1.00 84.75 287 ALA A CA 1
ATOM 2280 C C . ALA A 1 287 ? -2.642 13.759 8.342 1.00 84.75 287 ALA A C 1
ATOM 2282 O O . ALA A 1 287 ? -2.582 12.549 8.125 1.00 84.75 287 ALA A O 1
ATOM 2283 N N . PRO A 1 288 ? -1.599 14.548 8.010 1.00 86.19 288 PRO A N 1
ATOM 2284 C CA . PRO A 1 288 ? -0.353 14.020 7.451 1.00 86.19 288 PRO A CA 1
ATOM 2285 C C . PRO A 1 288 ? 0.509 13.293 8.504 1.00 86.19 288 PRO A C 1
ATOM 2287 O O . PRO A 1 288 ? 0.327 13.505 9.703 1.00 86.19 288 PRO A O 1
ATOM 2290 N N . PRO A 1 289 ? 1.515 12.500 8.077 1.00 88.88 289 PRO A N 1
ATOM 2291 C CA . PRO A 1 289 ? 2.486 11.915 8.995 1.00 88.88 289 PRO A CA 1
ATOM 2292 C C . PRO A 1 289 ? 3.341 12.972 9.696 1.00 88.88 289 PRO A C 1
ATOM 2294 O O . PRO A 1 289 ? 3.651 14.013 9.110 1.00 88.88 289 PRO A O 1
ATOM 2297 N N . HIS A 1 290 ? 3.872 12.628 10.871 1.00 88.25 290 HIS A N 1
ATOM 2298 C CA . HIS A 1 290 ? 4.965 13.382 11.497 1.00 88.25 290 HIS A CA 1
ATOM 2299 C C . HIS A 1 290 ? 6.147 13.587 10.541 1.00 88.25 290 HIS A C 1
ATOM 2301 O O . HIS A 1 290 ? 6.671 12.631 9.958 1.00 88.25 290 HIS A O 1
ATOM 2307 N N . HIS A 1 291 ? 6.596 14.836 10.384 1.00 91.06 291 HIS A N 1
ATOM 2308 C CA . HIS A 1 291 ? 7.691 15.178 9.473 1.00 91.06 291 HIS A CA 1
ATOM 2309 C C . HIS A 1 291 ? 9.052 15.035 10.158 1.00 91.06 291 HIS A C 1
ATOM 2311 O O . HIS A 1 291 ? 9.354 15.711 11.138 1.00 91.06 291 HIS A O 1
ATOM 2317 N N . SER A 1 292 ? 9.893 14.147 9.630 1.00 91.56 292 SER A N 1
ATOM 2318 C CA . SER A 1 292 ? 11.302 14.029 10.008 1.00 91.56 292 SER A CA 1
ATOM 2319 C C . SER A 1 292 ? 12.082 13.319 8.903 1.00 91.56 292 SER A C 1
ATOM 2321 O O . SER A 1 292 ? 11.506 12.587 8.096 1.00 91.56 292 SER A O 1
ATOM 2323 N N . GLU A 1 293 ? 13.409 13.477 8.868 1.00 90.31 293 GLU A N 1
ATOM 2324 C CA . GLU A 1 293 ? 14.237 12.744 7.898 1.00 90.31 293 GLU A CA 1
ATOM 2325 C C . GLU A 1 293 ? 14.110 11.225 8.048 1.00 90.31 293 GLU A C 1
ATOM 2327 O O . GLU A 1 293 ? 14.130 10.497 7.054 1.00 90.31 293 GLU A O 1
ATOM 2332 N N . GLN A 1 294 ? 13.944 10.750 9.285 1.00 91.62 294 GLN A N 1
ATOM 2333 C CA . GLN A 1 294 ? 13.730 9.339 9.573 1.00 91.62 294 GLN A CA 1
ATOM 2334 C C . GLN A 1 294 ? 12.392 8.857 9.002 1.00 91.62 294 GLN A C 1
ATOM 2336 O O . GLN A 1 294 ? 12.355 7.832 8.324 1.00 91.62 294 GLN A O 1
ATOM 2341 N N . ASN A 1 295 ? 11.316 9.620 9.205 1.00 91.06 295 ASN A N 1
ATOM 2342 C CA . ASN A 1 295 ? 9.986 9.278 8.700 1.00 91.06 295 ASN A CA 1
ATOM 2343 C C . ASN A 1 295 ? 9.920 9.314 7.173 1.00 91.06 295 ASN A C 1
ATOM 2345 O O . ASN A 1 295 ? 9.299 8.441 6.576 1.00 91.06 295 ASN A O 1
ATOM 2349 N N . ILE A 1 296 ? 10.613 10.256 6.526 1.00 90.88 296 ILE A N 1
ATOM 2350 C CA . ILE A 1 296 ? 10.731 10.303 5.060 1.00 90.88 296 ILE A CA 1
ATOM 2351 C C . ILE A 1 296 ? 11.403 9.029 4.527 1.00 90.88 296 ILE A C 1
ATOM 2353 O O . ILE A 1 296 ? 10.900 8.399 3.594 1.00 90.88 296 ILE A O 1
ATOM 2357 N N . LYS A 1 297 ? 12.528 8.623 5.131 1.00 91.19 297 LYS A N 1
ATOM 2358 C CA . LYS A 1 297 ? 13.248 7.401 4.740 1.00 91.19 297 LYS A CA 1
ATOM 2359 C C . LYS A 1 297 ? 12.405 6.150 4.971 1.00 91.19 297 LYS A C 1
ATOM 2361 O O . LYS A 1 297 ? 12.365 5.276 4.104 1.00 91.19 297 LYS A O 1
ATOM 2366 N N . GLU A 1 298 ? 11.717 6.073 6.107 1.00 91.94 298 GLU A N 1
ATOM 2367 C CA . GLU A 1 298 ? 10.870 4.929 6.437 1.00 91.94 298 GLU A CA 1
ATOM 2368 C C . GLU A 1 298 ? 9.667 4.840 5.491 1.00 91.94 298 GLU A C 1
ATOM 2370 O O . GLU A 1 298 ? 9.412 3.771 4.936 1.00 91.94 298 GLU A O 1
ATOM 2375 N N . LEU A 1 299 ? 8.992 5.961 5.213 1.00 90.38 299 LEU A N 1
ATOM 2376 C CA . LEU A 1 299 ? 7.892 6.032 4.251 1.00 90.38 299 LEU A CA 1
ATOM 2377 C C . LEU A 1 299 ? 8.338 5.545 2.870 1.00 90.38 299 LEU A C 1
ATOM 2379 O O . LEU A 1 299 ? 7.691 4.685 2.272 1.00 90.38 299 LEU A O 1
ATOM 2383 N N . TYR A 1 300 ? 9.484 6.027 2.388 1.00 89.56 300 TYR A N 1
ATOM 2384 C CA . TYR A 1 300 ? 10.041 5.585 1.114 1.00 89.56 300 TYR A CA 1
ATOM 2385 C C . TYR A 1 300 ? 10.372 4.087 1.100 1.00 89.56 300 TYR A C 1
ATOM 2387 O O . TYR A 1 300 ? 10.039 3.374 0.149 1.00 89.56 300 TYR A O 1
ATOM 2395 N N . SER A 1 301 ? 10.958 3.578 2.186 1.00 91.75 301 SER A N 1
ATOM 2396 C CA . SER A 1 301 ? 11.214 2.148 2.375 1.00 91.75 301 SER A CA 1
ATOM 2397 C C . SER A 1 301 ? 9.920 1.322 2.326 1.00 91.75 301 SER A C 1
ATOM 2399 O O . SER A 1 301 ? 9.875 0.271 1.669 1.00 91.75 301 SER A O 1
ATOM 2401 N N . LYS A 1 302 ? 8.827 1.809 2.937 1.00 91.94 302 LYS A N 1
ATOM 2402 C CA . LYS A 1 302 ? 7.514 1.149 2.857 1.00 91.94 302 LYS A CA 1
ATOM 2403 C C . LYS A 1 302 ? 6.906 1.210 1.471 1.00 91.94 302 LYS A C 1
ATOM 2405 O O . LYS A 1 302 ? 6.389 0.189 1.033 1.00 91.94 302 LYS A O 1
ATOM 2410 N N . ILE A 1 303 ? 7.035 2.316 0.741 1.00 88.88 303 ILE A N 1
ATOM 2411 C CA . ILE A 1 303 ? 6.581 2.405 -0.656 1.00 88.88 303 ILE A CA 1
ATOM 2412 C C . ILE A 1 303 ? 7.310 1.363 -1.519 1.00 88.88 303 ILE A C 1
ATOM 2414 O O . ILE A 1 303 ? 6.666 0.594 -2.237 1.00 88.88 303 ILE A O 1
ATOM 2418 N N . LYS A 1 304 ? 8.642 1.257 -1.397 1.00 89.06 304 LYS A N 1
ATOM 2419 C CA . LYS A 1 304 ? 9.430 0.227 -2.097 1.00 89.06 304 LYS A CA 1
ATOM 2420 C C . LYS A 1 304 ? 8.992 -1.191 -1.717 1.00 89.06 304 LYS A C 1
ATOM 2422 O O . LYS A 1 304 ? 8.888 -2.062 -2.580 1.00 89.06 304 LYS A O 1
ATOM 2427 N N . THR A 1 305 ? 8.716 -1.441 -0.440 1.00 90.69 305 THR A N 1
ATOM 2428 C CA . THR A 1 305 ? 8.280 -2.762 0.043 1.00 90.69 305 THR A CA 1
ATOM 2429 C C . THR A 1 305 ? 6.857 -3.104 -0.409 1.00 90.69 305 THR A C 1
ATOM 2431 O O . THR A 1 305 ? 6.599 -4.235 -0.821 1.00 90.69 305 THR A O 1
ATOM 2434 N N . ALA A 1 306 ? 5.948 -2.132 -0.405 1.00 88.38 306 ALA A N 1
ATOM 2435 C CA . ALA A 1 306 ? 4.584 -2.256 -0.905 1.00 88.38 306 ALA A CA 1
ATOM 2436 C C . ALA A 1 306 ? 4.567 -2.592 -2.405 1.00 88.38 306 ALA A C 1
ATOM 2438 O O . ALA A 1 306 ? 3.913 -3.556 -2.813 1.00 88.38 306 ALA A O 1
ATOM 2439 N N . ALA A 1 307 ? 5.372 -1.886 -3.212 1.00 86.56 307 ALA A N 1
ATOM 2440 C CA . ALA A 1 307 ? 5.523 -2.164 -4.641 1.00 86.56 307 ALA A CA 1
ATOM 2441 C C . ALA A 1 307 ? 5.983 -3.611 -4.899 1.00 86.56 307 ALA A C 1
ATOM 2443 O O . ALA A 1 307 ? 5.410 -4.311 -5.738 1.00 86.56 307 ALA A O 1
ATOM 2444 N N . LYS A 1 308 ? 6.939 -4.116 -4.103 1.00 86.81 308 LYS A N 1
ATOM 2445 C CA . LYS A 1 308 ? 7.403 -5.517 -4.156 1.00 86.81 308 LYS A CA 1
ATOM 2446 C C . LYS A 1 308 ? 6.319 -6.554 -3.844 1.00 86.81 308 LYS A C 1
ATOM 2448 O O . LYS A 1 308 ? 6.517 -7.722 -4.177 1.00 86.81 308 LYS A O 1
ATOM 2453 N N . LYS A 1 309 ? 5.217 -6.165 -3.195 1.00 82.75 309 LYS A N 1
ATOM 2454 C CA . LYS A 1 309 ? 4.131 -7.060 -2.766 1.00 82.75 309 LYS A CA 1
ATOM 2455 C C . LYS A 1 309 ? 2.865 -6.981 -3.643 1.00 82.75 309 LYS A C 1
ATOM 2457 O O . LYS A 1 309 ? 1.952 -7.762 -3.394 1.00 82.75 309 LYS A O 1
ATOM 2462 N N . VAL A 1 310 ? 2.806 -6.132 -4.682 1.00 74.38 310 VAL A N 1
ATOM 2463 C CA . VAL A 1 310 ? 1.559 -5.731 -5.401 1.00 74.38 310 VAL A CA 1
ATOM 2464 C C . VAL A 1 310 ? 0.589 -4.958 -4.499 1.00 74.38 310 VAL A C 1
ATOM 2466 O O . VAL A 1 310 ? -0.624 -5.042 -4.671 1.00 74.38 310 VAL A O 1
ATOM 2469 N N . LEU A 1 311 ? 1.076 -4.252 -3.478 1.00 69.44 311 LEU A N 1
ATOM 2470 C CA . LEU A 1 311 ? 0.168 -3.530 -2.598 1.00 69.44 311 LEU A CA 1
ATOM 2471 C C . LEU A 1 311 ? -0.245 -2.205 -3.243 1.00 69.44 311 LEU A C 1
ATOM 2473 O O . LEU A 1 311 ? 0.574 -1.297 -3.369 1.00 69.44 311 LEU A O 1
ATOM 2477 N N . GLN A 1 312 ? -1.511 -2.100 -3.647 1.00 70.38 312 GLN A N 1
ATOM 2478 C CA . GLN A 1 312 ? -2.093 -0.844 -4.117 1.00 70.38 312 GLN A CA 1
ATOM 2479 C C . GLN A 1 312 ? -2.621 -0.050 -2.925 1.00 70.38 312 GLN A C 1
ATOM 2481 O O . GLN A 1 312 ? -3.465 -0.542 -2.174 1.00 70.38 312 GLN A O 1
ATOM 2486 N N . LEU A 1 313 ? -2.104 1.166 -2.750 1.00 59.78 313 LEU A N 1
ATOM 2487 C CA . LEU A 1 313 ? -2.522 2.080 -1.696 1.00 59.78 313 LEU A CA 1
ATOM 2488 C C . LEU A 1 313 ? -3.548 3.051 -2.264 1.00 59.78 313 LEU A C 1
ATOM 2490 O O . LEU A 1 313 ? -3.249 3.793 -3.196 1.00 59.78 313 LEU A O 1
ATOM 2494 N N . PHE A 1 314 ? -4.733 3.063 -1.669 1.00 60.50 314 PHE A N 1
ATOM 2495 C CA . PHE A 1 314 ? -5.749 4.069 -1.933 1.00 60.50 314 PHE A CA 1
ATOM 2496 C C . PHE A 1 314 ? -5.854 4.963 -0.709 1.00 60.50 314 PHE A C 1
ATOM 2498 O O . PHE A 1 314 ? -6.165 4.486 0.383 1.00 60.50 314 PHE A O 1
ATOM 2505 N N . HIS A 1 315 ? -5.594 6.253 -0.894 1.00 53.97 315 HIS A N 1
ATOM 2506 C CA . HIS A 1 315 ? -5.938 7.245 0.109 1.00 53.97 315 HIS A CA 1
ATOM 2507 C C . HIS A 1 315 ? -7.416 7.584 -0.042 1.00 53.97 315 HIS A C 1
ATOM 2509 O O . HIS A 1 315 ? -7.870 7.936 -1.135 1.00 53.97 315 HIS A O 1
ATOM 2515 N N . TRP A 1 316 ? -8.171 7.448 1.042 1.00 43.53 316 TRP A N 1
ATOM 2516 C CA . TRP A 1 316 ? -9.576 7.806 1.042 1.00 43.53 316 TRP A CA 1
ATOM 2517 C C . TRP A 1 316 ? -9.786 9.059 1.881 1.00 43.53 316 TRP A C 1
ATOM 2519 O O . TRP A 1 316 ? -9.731 9.002 3.105 1.00 43.53 316 TRP A O 1
ATOM 2529 N N . LEU A 1 317 ? -10.041 10.180 1.202 1.00 34.81 317 LEU A N 1
ATOM 2530 C CA . LEU A 1 317 ? -10.642 11.351 1.827 1.00 34.81 317 LEU A CA 1
ATOM 2531 C C . LEU A 1 317 ? -12.157 11.132 1.830 1.00 34.81 317 LEU A C 1
ATOM 2533 O O . LEU A 1 317 ? -12.758 11.090 0.745 1.00 34.81 317 LEU A O 1
ATOM 2537 N N . PRO A 1 318 ? -12.810 10.993 2.993 1.00 33.75 318 PRO A N 1
ATOM 2538 C CA . PRO A 1 318 ? -14.251 11.113 3.045 1.00 33.75 318 PRO A CA 1
ATOM 2539 C C . PRO A 1 318 ? -14.604 12.551 2.641 1.00 33.75 318 PRO A C 1
ATOM 2541 O O . PRO A 1 318 ? -14.492 13.491 3.420 1.00 33.75 318 PRO A O 1
ATOM 2544 N N . VAL A 1 319 ? -15.034 12.755 1.391 1.00 26.11 319 VAL A N 1
ATOM 2545 C CA . VAL A 1 319 ? -15.722 13.993 0.999 1.00 26.11 319 VAL A CA 1
ATOM 2546 C C . VAL A 1 319 ? -17.112 13.937 1.625 1.00 26.11 319 VAL A C 1
ATOM 2548 O O . VAL A 1 319 ? -18.112 13.674 0.962 1.00 26.11 319 VAL A O 1
ATOM 2551 N N . ILE A 1 320 ? -17.183 14.173 2.931 1.00 26.19 320 ILE A N 1
ATOM 2552 C CA . ILE A 1 320 ? -18.424 14.527 3.603 1.00 26.19 320 ILE A CA 1
ATOM 2553 C C . ILE A 1 320 ? -18.638 16.019 3.322 1.00 26.19 320 ILE A C 1
ATOM 2555 O O . ILE A 1 320 ? -18.451 16.893 4.163 1.00 26.19 320 ILE A O 1
ATOM 2559 N N . GLN A 1 321 ? -19.047 16.345 2.091 1.00 22.58 321 GLN A N 1
ATOM 2560 C CA . GLN A 1 321 ? -19.817 17.567 1.888 1.00 22.58 321 GLN A CA 1
ATOM 2561 C C . GLN A 1 321 ? -21.211 17.290 2.459 1.00 22.58 321 GLN A C 1
ATOM 2563 O O . GLN A 1 321 ? -22.131 16.892 1.741 1.00 22.58 321 GLN A O 1
ATOM 2568 N N . ILE A 1 322 ? -21.380 17.492 3.774 1.00 25.42 322 ILE A N 1
ATOM 2569 C CA . ILE A 1 322 ? -22.712 17.729 4.333 1.00 25.42 322 ILE A CA 1
ATOM 2570 C C . ILE A 1 322 ? -23.238 18.955 3.602 1.00 25.42 322 ILE A C 1
ATOM 2572 O O . ILE A 1 322 ? -22.809 20.089 3.820 1.00 25.42 322 ILE A O 1
ATOM 2576 N N . ASN A 1 323 ? -24.161 18.697 2.687 1.00 23.05 323 ASN A N 1
ATOM 2577 C CA . ASN A 1 323 ? -24.955 19.693 2.009 1.00 23.05 323 ASN A CA 1
ATOM 2578 C C . ASN A 1 323 ? -25.823 20.367 3.086 1.00 23.05 323 ASN A C 1
ATOM 2580 O O . ASN A 1 323 ? -26.972 19.980 3.296 1.00 23.05 323 ASN A O 1
ATOM 2584 N N . LYS A 1 324 ? -25.270 21.349 3.815 1.00 25.55 324 LYS A N 1
ATOM 2585 C CA . LYS A 1 324 ? -26.056 22.315 4.589 1.00 25.55 324 LYS A CA 1
ATOM 2586 C C . LYS A 1 324 ? -26.830 23.163 3.581 1.00 25.55 324 LYS A C 1
ATOM 2588 O O . LYS A 1 324 ? -26.459 24.289 3.266 1.00 25.55 324 LYS A O 1
ATOM 2593 N N . ARG A 1 325 ? -27.910 22.597 3.038 1.00 25.39 325 ARG A N 1
ATOM 2594 C CA . ARG A 1 325 ? -28.984 23.396 2.462 1.00 25.39 325 ARG A CA 1
ATOM 2595 C C . ARG A 1 325 ? -29.673 24.078 3.633 1.00 25.39 325 ARG A C 1
ATOM 2597 O O . ARG A 1 325 ? -30.441 23.450 4.351 1.00 25.39 325 ARG A O 1
ATOM 2604 N N . ASN A 1 326 ? -29.348 25.350 3.828 1.00 28.50 326 ASN A N 1
ATOM 2605 C CA . ASN A 1 326 ? -30.234 26.267 4.525 1.00 28.50 326 ASN A CA 1
ATOM 2606 C C . ASN A 1 326 ? -31.544 26.346 3.731 1.00 28.50 326 ASN A C 1
ATOM 2608 O O . ASN A 1 326 ? -31.559 26.897 2.629 1.00 28.50 326 ASN A O 1
ATOM 2612 N N . THR A 1 327 ? -32.614 25.816 4.311 1.00 32.12 327 THR A N 1
ATOM 2613 C CA . THR A 1 327 ? -33.971 26.363 4.209 1.00 32.12 327 THR A CA 1
ATOM 2614 C C . THR A 1 327 ? -34.607 26.266 5.572 1.00 32.12 327 THR A C 1
ATOM 2616 O O . THR A 1 327 ? -34.562 25.139 6.119 1.00 32.12 327 THR A O 1
#

pLDDT: mean 77.07, std 21.4, range [22.58, 98.12]

Sequence (327 aa):
MVVITTKGLSRAEIENLKKISSDSLKESSKEDEEPEKILPKAGQLTAGEVNDFSKWEYWKDIAVPTLDQYKNTWKFFPDNRVSVQLVNRDKRPVVGEKVKLLDDRKNVIWEAVSDNLGNVELWISPMTDESTDSEKYYLSDGSGQVISSNLRTFKNGQNLIILDKHCLQKRVLDLAFVVDATGSMGDEISYLQSELLDVLKKIEGKLKNTTVRYGSVFYRDQGDEYVTRKFDFSDKAEDLIGFIKKQSAGGGGDTPEAVVEALKVSVDELKWSNENSTKIMFLILDAPPHHSEQNIKELYSKIKTAAKKVLQLFHWLPVIQINKRNT

Foldseek 3Di:
DDDDDDDPDDPVVVVVVVVVVVVVVVVVPPPPPPPPPPFDDPPPDDDDDDPCVVCVVVCVPPPVVPVVVVCVQLQFAQQQKAKEAEAAPVRAADFQWKKFKAFPVRDTPAIFGAHNRNMAITGDCRGPVRDDPGPWMFMDTPVSHTQDGDTDGCVRNHHYTYDNDDDDQAEEAEEEEEEEQAQVCQSVLSNCLPHVLVVVVVVCVVCVRYQYWYKYKYAWAPPPPGGIDIDAIDSDPVVVSVVSVPGGHHDDDDPDTAVLVSLCCVLPPHPQDPPSYAAEYEYEDDGDHDRDPVSSVSVVVSVRSCRNRNYHYDYDDPPPPPPPPDD